Protein AF-A0A0F9AQP2-F1 (afdb_monomer)

Structure (mmCIF, N/CA/C/O backbone):
data_AF-A0A0F9AQP2-F1
#
_entry.id   AF-A0A0F9AQP2-F1
#
loop_
_atom_site.group_PDB
_atom_site.id
_atom_site.type_symbol
_atom_site.label_atom_id
_atom_site.label_alt_id
_atom_site.label_comp_id
_atom_site.label_asym_id
_atom_site.label_entity_id
_atom_site.label_seq_id
_atom_site.pdbx_PDB_ins_code
_atom_site.Cartn_x
_atom_site.Cartn_y
_atom_site.Cartn_z
_atom_site.occupancy
_atom_site.B_iso_or_equiv
_atom_site.auth_seq_id
_atom_site.auth_comp_id
_atom_site.auth_asym_id
_atom_site.auth_atom_id
_atom_site.pdbx_PDB_model_num
ATOM 1 N N . MET A 1 1 ? -13.292 32.314 33.017 1.00 61.50 1 MET A N 1
ATOM 2 C CA . MET A 1 1 ? -12.834 31.163 32.204 1.00 61.50 1 MET A CA 1
ATOM 3 C C . MET A 1 1 ? -14.031 30.277 31.906 1.00 61.50 1 MET A C 1
ATOM 5 O O . MET A 1 1 ? -14.702 29.873 32.849 1.00 61.50 1 MET A O 1
ATOM 9 N N . ALA A 1 2 ? -14.341 30.016 30.634 1.00 61.34 2 ALA A N 1
ATOM 10 C CA . ALA A 1 2 ? -15.382 29.053 30.280 1.00 61.34 2 ALA A CA 1
ATOM 11 C C . ALA A 1 2 ? -14.930 27.645 30.703 1.00 61.34 2 ALA A C 1
ATOM 13 O O . ALA A 1 2 ? -13.832 27.218 30.349 1.00 61.34 2 ALA A O 1
ATOM 14 N N . ARG A 1 3 ? -15.746 26.936 31.491 1.00 76.19 3 ARG A N 1
ATOM 15 C CA . ARG A 1 3 ? -15.511 25.522 31.804 1.00 76.19 3 ARG A CA 1
ATOM 16 C C . ARG A 1 3 ? -16.033 24.694 30.638 1.00 76.19 3 ARG A C 1
ATOM 18 O O . ARG A 1 3 ? -17.241 24.607 30.445 1.00 76.19 3 ARG A O 1
ATOM 25 N N . VAL A 1 4 ? -15.124 24.115 29.864 1.00 86.19 4 VAL A N 1
ATOM 26 C CA . VAL A 1 4 ? -15.467 23.188 28.782 1.00 86.19 4 VAL A CA 1
ATOM 27 C C . VAL A 1 4 ? -15.458 21.771 29.343 1.00 86.19 4 VAL A C 1
ATOM 29 O O . VAL A 1 4 ? -14.554 21.399 30.091 1.00 86.19 4 VAL A O 1
ATOM 32 N N . GLN A 1 5 ? -16.470 20.981 28.997 1.00 84.38 5 GLN A N 1
ATOM 33 C CA . GLN A 1 5 ? -16.474 19.561 29.319 1.00 84.38 5 GLN A CA 1
ATOM 34 C C . GLN A 1 5 ? -15.485 18.837 28.398 1.00 84.38 5 GLN A C 1
ATOM 36 O O . GLN A 1 5 ? -15.659 18.831 27.182 1.00 84.38 5 GLN A O 1
ATOM 41 N N . VAL A 1 6 ? -14.464 18.214 28.984 1.00 89.56 6 VAL A N 1
ATOM 42 C CA . VAL A 1 6 ? -13.534 17.332 28.271 1.00 89.56 6 VAL A CA 1
ATOM 43 C C . VAL A 1 6 ? -14.042 15.900 28.396 1.00 89.56 6 VAL A C 1
ATOM 45 O O . VAL A 1 6 ? -14.419 15.476 29.488 1.00 89.56 6 VAL A O 1
ATOM 48 N N . ILE A 1 7 ? -14.073 15.172 27.280 1.00 91.12 7 ILE A N 1
ATOM 49 C CA . ILE A 1 7 ? -14.405 13.746 27.243 1.00 91.12 7 ILE A CA 1
ATOM 50 C C . ILE A 1 7 ? -13.251 13.018 26.561 1.00 91.12 7 ILE A C 1
ATOM 52 O O . ILE A 1 7 ? -12.854 13.373 25.451 1.00 91.12 7 ILE A O 1
ATOM 56 N N . THR A 1 8 ? -12.713 12.013 27.236 1.00 94.56 8 THR A N 1
ATOM 57 C CA . THR A 1 8 ? -11.545 11.242 26.802 1.00 94.56 8 THR A CA 1
ATOM 58 C C . THR A 1 8 ? -11.954 9.898 26.207 1.00 94.56 8 THR A C 1
ATOM 60 O O . THR A 1 8 ? -12.966 9.305 26.586 1.00 94.56 8 THR A O 1
ATOM 63 N N . TYR A 1 9 ? -11.168 9.402 25.257 1.00 95.31 9 TYR A N 1
ATOM 64 C CA . TYR A 1 9 ? -11.417 8.129 24.592 1.00 95.31 9 TYR A CA 1
ATOM 65 C C . TYR A 1 9 ? -10.100 7.424 24.266 1.00 95.31 9 TYR A C 1
ATOM 67 O O . TYR A 1 9 ? -9.093 8.078 24.000 1.00 95.31 9 TYR A O 1
ATOM 75 N N . GLY A 1 10 ? -10.106 6.092 24.294 1.00 94.69 10 GLY A N 1
ATOM 76 C CA . GLY A 1 10 ? -8.916 5.291 24.022 1.00 94.69 10 GLY A CA 1
ATOM 77 C C . GLY A 1 10 ? -9.217 3.847 23.632 1.00 94.69 10 GLY A C 1
ATOM 78 O O . GLY A 1 10 ? -10.245 3.287 24.014 1.00 94.69 10 GLY A O 1
ATOM 79 N N . ILE A 1 11 ? -8.294 3.227 22.899 1.00 93.00 11 ILE A N 1
ATOM 80 C CA . ILE A 1 11 ? -8.253 1.772 22.713 1.00 93.00 11 ILE A CA 1
ATOM 81 C C . ILE A 1 11 ? -7.462 1.182 23.878 1.00 93.00 11 ILE A C 1
ATOM 83 O O . ILE A 1 11 ? -6.358 1.642 24.154 1.00 93.00 11 ILE A O 1
ATOM 87 N N . GLU A 1 12 ? -8.051 0.227 24.602 1.00 82.44 12 GLU A N 1
ATOM 88 C CA . GLU A 1 12 ? -7.445 -0.474 25.754 1.00 82.44 12 GLU A CA 1
ATOM 89 C C . GLU A 1 12 ? -6.932 0.410 26.916 1.00 82.44 12 GLU A C 1
ATOM 91 O O . GLU A 1 12 ? -6.509 -0.094 27.959 1.00 82.44 12 GLU A O 1
ATOM 96 N N . ASN A 1 13 ? -7.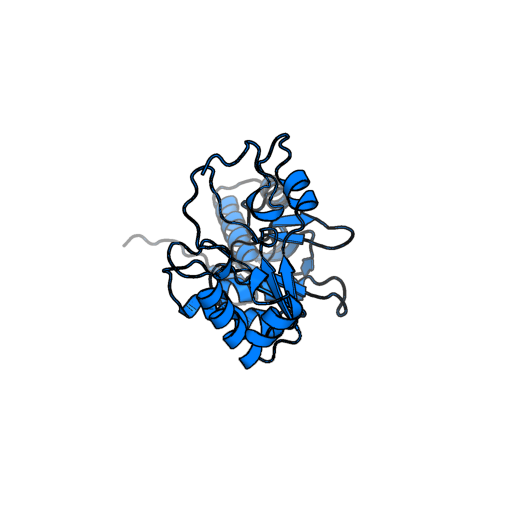062 1.734 26.814 1.00 85.69 13 ASN A N 1
ATOM 97 C CA . ASN A 1 13 ? -6.721 2.674 27.867 1.00 85.69 13 ASN A CA 1
ATOM 98 C C . ASN A 1 13 ? -7.837 2.741 28.919 1.00 85.69 13 ASN A C 1
ATOM 100 O O . ASN A 1 13 ? -8.828 3.461 28.775 1.00 85.69 13 ASN A O 1
ATOM 104 N N . LYS A 1 14 ? -7.638 2.022 30.026 1.00 82.69 14 LYS A N 1
ATOM 105 C CA . LYS A 1 14 ? -8.616 1.883 31.117 1.00 82.69 14 LYS A CA 1
ATOM 106 C C . LYS A 1 14 ? -8.965 3.193 31.841 1.00 82.69 14 LYS A C 1
ATOM 108 O O . LYS A 1 14 ? -9.928 3.203 32.609 1.00 82.69 14 LYS A O 1
ATOM 113 N N . THR A 1 15 ? -8.217 4.280 31.635 1.00 90.56 15 THR A N 1
ATOM 114 C CA . THR A 1 15 ? -8.479 5.569 32.298 1.00 90.56 15 THR A CA 1
ATOM 115 C C . THR A 1 15 ? -9.363 6.509 31.477 1.00 90.56 15 THR A C 1
ATOM 117 O O . THR A 1 15 ? -9.918 7.444 32.051 1.00 90.56 15 THR A O 1
ATOM 120 N N . SER A 1 16 ? -9.564 6.243 30.181 1.00 93.94 16 SER A N 1
ATOM 121 C CA . SER A 1 16 ? -10.392 7.077 29.293 1.00 93.94 16 SER A CA 1
ATOM 122 C C . SER A 1 16 ? -11.887 6.926 29.581 1.00 93.94 16 SER A C 1
ATOM 124 O O . SER A 1 16 ? -12.324 5.833 29.922 1.00 93.94 16 SER A O 1
ATOM 126 N N . ASP A 1 17 ? -12.692 7.982 29.423 1.00 94.44 17 ASP A N 1
ATOM 127 C CA . ASP A 1 17 ? -14.149 7.950 29.667 1.00 94.44 17 ASP A CA 1
ATOM 128 C C . ASP A 1 17 ? -14.864 6.926 28.777 1.00 94.44 17 ASP A C 1
ATOM 130 O O . ASP A 1 17 ? -15.775 6.223 29.230 1.00 94.44 17 ASP A O 1
ATOM 134 N N . PHE A 1 18 ? -14.413 6.822 27.525 1.00 96.00 18 PHE A N 1
ATOM 135 C CA . PHE A 1 18 ? -14.836 5.812 26.567 1.00 96.00 18 PHE A CA 1
ATOM 136 C C . PHE A 1 18 ? -13.677 4.887 26.195 1.00 96.00 18 PHE A C 1
ATOM 138 O O . PHE A 1 18 ? -12.609 5.354 25.801 1.00 96.00 18 PHE A O 1
ATOM 145 N N . VAL A 1 19 ? -13.887 3.571 26.276 1.00 96.31 19 VAL A N 1
ATOM 146 C CA . VAL A 1 19 ? -12.827 2.584 26.008 1.00 96.31 19 VAL A CA 1
ATOM 147 C C . VAL A 1 19 ? -13.277 1.584 24.952 1.00 96.31 19 VAL A C 1
ATOM 149 O O . VAL A 1 19 ? -14.265 0.877 25.154 1.00 96.31 19 VAL A O 1
ATOM 152 N N . ALA A 1 20 ? -12.555 1.499 23.836 1.00 96.44 20 ALA A N 1
ATOM 153 C CA . ALA A 1 20 ? -12.740 0.425 22.866 1.00 96.44 20 ALA A CA 1
ATOM 154 C C . ALA A 1 20 ? -12.010 -0.840 23.342 1.00 96.44 20 ALA A C 1
ATOM 156 O O . ALA A 1 20 ? -10.851 -0.799 23.754 1.00 96.44 20 ALA A O 1
ATOM 157 N N . THR A 1 21 ? -12.722 -1.964 23.314 1.00 94.31 21 THR A N 1
ATOM 158 C CA . THR A 1 21 ? -12.281 -3.282 23.791 1.00 94.31 21 THR A CA 1
ATOM 159 C C . THR A 1 21 ? -12.828 -4.379 22.881 1.00 94.31 21 THR A C 1
ATOM 161 O O . THR A 1 21 ? -13.724 -4.121 22.073 1.00 94.31 21 THR A O 1
ATOM 164 N N . LYS A 1 22 ? -12.342 -5.620 23.036 1.00 93.25 22 LYS A N 1
ATOM 165 C CA . LYS A 1 22 ? -12.800 -6.789 22.254 1.00 93.25 22 LYS A CA 1
ATOM 166 C C . LYS A 1 22 ? -12.774 -6.503 20.748 1.00 93.25 22 LYS A C 1
ATOM 168 O O . LYS A 1 22 ? -13.768 -6.717 20.054 1.00 93.25 22 LYS A O 1
ATOM 173 N N . ILE A 1 23 ? -11.661 -5.931 20.295 1.00 93.31 23 ILE A N 1
ATOM 174 C CA . ILE A 1 23 ? -11.457 -5.562 18.901 1.00 93.31 23 ILE A CA 1
ATOM 175 C C . ILE A 1 23 ? -11.198 -6.841 18.110 1.00 93.31 23 ILE A C 1
ATOM 177 O O . ILE A 1 23 ? -10.370 -7.665 18.491 1.00 93.31 23 ILE A O 1
ATOM 181 N N . SER A 1 24 ? -11.932 -7.010 17.019 1.00 91.50 24 SER A N 1
ATOM 182 C CA . SER A 1 24 ? -11.732 -8.074 16.044 1.00 91.50 24 SER A CA 1
ATOM 183 C C . SER A 1 24 ? -11.758 -7.448 14.659 1.00 91.50 24 SER A C 1
ATOM 185 O O . SER A 1 24 ? -12.699 -6.728 14.321 1.00 91.50 24 SER A O 1
ATOM 187 N N . GLN A 1 25 ? -10.705 -7.680 13.879 1.00 90.19 25 GLN A N 1
ATOM 188 C CA . GLN A 1 25 ? -10.537 -7.100 12.551 1.00 90.19 25 GLN A CA 1
ATOM 189 C C . GLN A 1 25 ? -10.566 -8.207 11.497 1.00 90.19 25 GLN A C 1
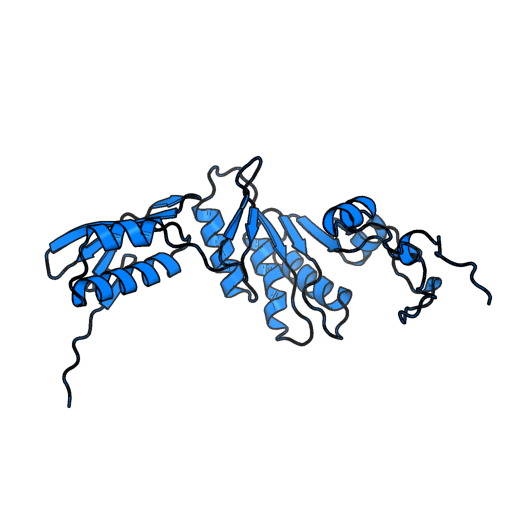ATOM 191 O O . GLN A 1 25 ? -10.062 -9.306 11.712 1.00 90.19 25 GLN A O 1
ATOM 196 N N . SER A 1 26 ? -11.178 -7.910 10.358 1.00 87.94 26 SER A N 1
ATOM 197 C CA . SER A 1 26 ? -11.224 -8.777 9.183 1.00 87.94 26 SER A CA 1
ATOM 198 C C . SER A 1 26 ? -11.283 -7.913 7.928 1.00 87.94 26 SER A C 1
ATOM 200 O O . SER A 1 26 ? -11.516 -6.711 8.017 1.00 87.94 26 SER A O 1
ATOM 202 N N . ILE A 1 27 ? -11.176 -8.522 6.748 1.00 84.06 27 ILE A N 1
ATOM 203 C CA . ILE A 1 27 ? -11.343 -7.812 5.471 1.00 84.06 27 ILE A CA 1
ATOM 204 C C . ILE A 1 27 ? -12.749 -7.206 5.273 1.00 84.06 27 ILE A C 1
ATOM 206 O O . ILE A 1 27 ? -12.958 -6.381 4.386 1.00 84.06 27 ILE A O 1
ATOM 210 N N . ASP A 1 28 ? -13.736 -7.615 6.072 1.00 85.44 28 ASP A N 1
ATOM 211 C CA . ASP A 1 28 ? -15.103 -7.082 6.015 1.00 85.44 28 ASP A CA 1
ATOM 212 C C . ASP A 1 28 ? -15.324 -5.886 6.952 1.00 85.44 28 ASP A C 1
ATOM 214 O O . ASP A 1 28 ? -16.391 -5.261 6.922 1.00 85.44 28 ASP A O 1
ATOM 218 N N . GLY A 1 29 ? -14.318 -5.559 7.765 1.00 88.94 29 GLY A N 1
ATOM 219 C CA . GLY A 1 29 ? -14.339 -4.444 8.693 1.00 88.94 29 GLY A CA 1
ATOM 220 C C . GLY A 1 29 ? -13.862 -4.810 10.094 1.00 88.94 29 GLY A C 1
ATOM 221 O O . GLY A 1 29 ? -13.365 -5.909 10.362 1.00 88.94 29 GLY A O 1
ATOM 222 N N . VAL A 1 30 ? -14.051 -3.857 11.001 1.00 92.31 30 VAL A N 1
ATOM 223 C CA . VAL A 1 30 ? -13.655 -3.934 12.404 1.00 92.31 30 VAL A CA 1
ATOM 224 C C . VAL A 1 30 ? -14.886 -3.990 13.296 1.00 92.31 30 VAL A C 1
ATOM 226 O O . VAL A 1 30 ? -15.780 -3.143 13.213 1.00 92.31 30 VAL A O 1
ATOM 229 N N . PHE A 1 31 ? -14.904 -4.971 14.190 1.00 94.75 31 PHE A N 1
ATOM 230 C CA . PHE A 1 31 ? -15.864 -5.100 15.276 1.00 94.75 31 PHE A CA 1
ATOM 231 C C . PHE A 1 31 ? -15.201 -4.697 16.587 1.00 94.75 31 PHE A C 1
ATOM 233 O O . PHE A 1 31 ? -14.089 -5.129 16.880 1.00 94.75 31 PHE A O 1
ATOM 240 N N . PHE A 1 32 ? -15.885 -3.897 17.401 1.00 95.69 32 PHE A N 1
ATOM 241 C CA . PHE A 1 32 ? -15.383 -3.513 18.720 1.00 95.69 32 PHE A CA 1
ATOM 242 C C . PHE A 1 32 ? -16.520 -3.254 19.709 1.00 95.69 32 PHE A C 1
ATOM 244 O O . PHE A 1 32 ? -17.656 -2.951 19.337 1.00 95.69 32 PHE A O 1
ATOM 251 N N . SER A 1 33 ? -16.213 -3.386 20.997 1.00 95.81 33 SER A N 1
ATOM 252 C CA . SER A 1 33 ? -17.096 -3.012 22.103 1.00 95.81 33 SER A CA 1
ATOM 253 C C . SER A 1 33 ? -16.634 -1.688 22.702 1.00 95.81 33 SER A C 1
ATOM 255 O O . SER A 1 33 ? -15.512 -1.594 23.193 1.00 95.81 33 SER A O 1
ATOM 257 N N . LEU A 1 34 ? -17.501 -0.681 22.690 1.00 96.56 34 LEU A N 1
ATOM 258 C CA . LEU A 1 34 ? -17.260 0.625 23.289 1.00 96.56 34 LEU A CA 1
ATOM 259 C C . LEU A 1 34 ? -17.871 0.672 24.691 1.00 96.56 34 LEU A C 1
ATOM 261 O O . LEU A 1 34 ? -19.094 0.618 24.835 1.00 96.56 34 LEU A O 1
ATOM 265 N N . PHE A 1 35 ? -17.020 0.770 25.706 1.00 95.62 35 PHE A N 1
ATOM 266 C CA . PHE A 1 35 ? -17.412 0.962 27.096 1.00 95.62 35 PHE A CA 1
ATOM 267 C C . PHE A 1 35 ? -17.598 2.441 27.401 1.00 95.62 35 PHE A C 1
ATOM 269 O O . PHE A 1 35 ? -16.688 3.221 27.133 1.00 95.62 35 PHE A O 1
ATOM 276 N N . ASN A 1 36 ? -18.715 2.825 28.010 1.00 94.12 36 ASN A N 1
ATOM 277 C CA . ASN A 1 36 ? -18.887 4.143 28.610 1.00 94.12 36 ASN A CA 1
ATOM 278 C C . ASN A 1 36 ? -18.740 4.014 30.127 1.00 94.12 36 ASN A C 1
ATOM 280 O O . ASN A 1 36 ? -19.644 3.535 30.814 1.00 94.12 36 ASN A O 1
ATOM 284 N N . ARG A 1 37 ? -17.614 4.478 30.672 1.00 92.56 37 ARG A N 1
ATOM 285 C CA . ARG A 1 37 ? -17.312 4.322 32.103 1.00 92.56 37 ARG A CA 1
ATOM 286 C C . ARG A 1 37 ? -18.292 5.056 33.009 1.00 92.56 37 ARG A C 1
ATOM 288 O O . ARG A 1 37 ? -18.578 4.576 34.099 1.00 92.56 37 ARG A O 1
ATOM 295 N N . LYS A 1 38 ? -18.815 6.203 32.569 1.00 89.56 38 LYS A N 1
ATOM 296 C CA . LYS A 1 38 ? -19.743 7.017 33.368 1.00 89.56 38 LYS A CA 1
ATOM 297 C C . LYS A 1 38 ? -21.104 6.339 33.526 1.00 89.56 38 LYS A C 1
ATOM 299 O O . LYS A 1 38 ? -21.732 6.480 34.570 1.00 89.56 38 LYS A O 1
ATOM 304 N N . LYS A 1 39 ? -21.566 5.638 32.487 1.00 90.19 39 LYS A N 1
ATOM 305 C CA . LYS A 1 39 ? -22.837 4.895 32.501 1.00 90.19 39 LYS A CA 1
ATOM 306 C C . LYS A 1 39 ? -22.681 3.437 32.935 1.00 90.19 39 LYS A C 1
ATOM 308 O O . LYS A 1 39 ? -23.663 2.834 33.350 1.00 90.19 39 LYS A O 1
ATOM 313 N N . GLY A 1 40 ? -21.475 2.881 32.842 1.00 92.25 40 GLY A N 1
ATOM 314 C CA . GLY A 1 40 ? -21.215 1.472 33.124 1.00 92.25 40 GLY A CA 1
ATOM 315 C C . GLY A 1 40 ? -21.764 0.519 32.058 1.00 92.25 40 GLY A C 1
ATOM 316 O O . GLY A 1 40 ? -21.903 -0.668 32.338 1.00 92.25 40 GLY A O 1
ATOM 317 N N . ASP A 1 41 ? -22.073 1.003 30.850 1.00 92.44 41 ASP A N 1
ATOM 318 C CA . ASP A 1 41 ? -22.624 0.199 29.758 1.00 92.44 41 ASP A CA 1
ATOM 319 C C . ASP A 1 41 ? -21.629 -0.005 28.607 1.00 92.44 41 ASP A C 1
ATOM 321 O O . ASP A 1 41 ? -20.717 0.790 28.373 1.00 92.44 41 ASP A O 1
ATOM 325 N N . PHE A 1 42 ? -21.813 -1.106 27.876 1.00 93.44 42 PHE A N 1
ATOM 326 C CA . PHE A 1 42 ? -21.058 -1.420 26.667 1.00 93.44 42 PHE A CA 1
ATOM 327 C C . PHE A 1 42 ? -22.000 -1.503 25.474 1.00 93.44 42 PHE A C 1
ATOM 329 O O . PHE A 1 42 ? -23.070 -2.109 25.556 1.00 93.44 42 PHE A O 1
ATOM 336 N N . LYS A 1 43 ? -21.553 -0.980 24.335 1.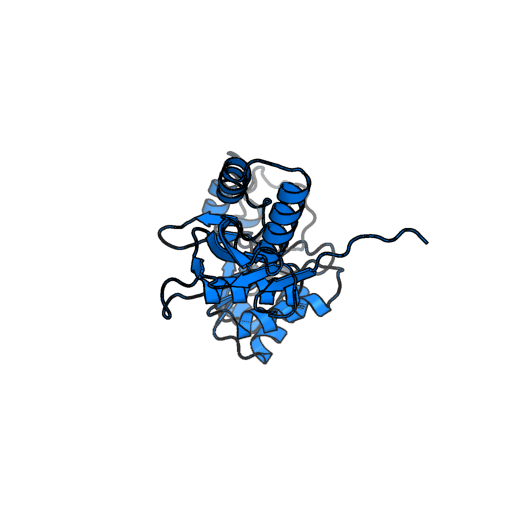00 95.12 43 LYS A N 1
ATOM 337 C CA . LYS A 1 43 ? -22.233 -1.146 23.047 1.00 95.12 43 LYS A CA 1
ATOM 338 C C . LYS A 1 43 ? -21.286 -1.724 22.010 1.00 95.12 43 LYS A C 1
ATOM 340 O O . LYS A 1 43 ? -20.096 -1.425 22.022 1.00 95.12 43 LYS A O 1
ATOM 345 N N . LYS A 1 44 ? -21.812 -2.567 21.125 1.00 96.38 44 LYS A N 1
ATOM 346 C CA . LYS A 1 44 ? -21.038 -3.213 20.061 1.00 96.38 44 LYS A CA 1
ATOM 347 C C . LYS A 1 44 ? -21.216 -2.441 18.766 1.00 96.38 44 LYS A C 1
ATOM 349 O O . LYS A 1 44 ? -22.346 -2.182 18.375 1.00 96.38 44 LYS A O 1
ATOM 354 N N . TYR A 1 45 ? -20.118 -2.151 18.086 1.00 95.44 45 TYR A N 1
ATOM 355 C CA . TYR A 1 45 ? -20.124 -1.462 16.804 1.00 95.44 45 TYR A CA 1
ATOM 356 C C . TYR A 1 45 ? -19.365 -2.271 15.759 1.00 95.44 45 TYR A C 1
ATOM 358 O O . TYR A 1 45 ? -18.451 -3.033 16.077 1.00 95.44 45 TYR A O 1
ATOM 366 N N . MET A 1 46 ? -19.772 -2.084 14.508 1.00 93.81 46 MET A N 1
ATOM 367 C CA . MET A 1 46 ? -19.070 -2.562 13.327 1.00 93.81 46 MET A CA 1
ATOM 368 C C . MET A 1 46 ? -18.818 -1.361 12.422 1.00 93.81 46 MET A C 1
ATOM 370 O O . MET A 1 46 ? -19.755 -0.621 12.113 1.00 93.81 46 MET A O 1
ATOM 374 N N . ILE A 1 47 ? -17.578 -1.205 11.976 1.00 92.44 47 ILE A N 1
ATOM 375 C CA . ILE A 1 47 ? -17.200 -0.270 10.916 1.00 92.44 47 ILE A CA 1
ATOM 376 C C . ILE A 1 47 ? -16.606 -1.050 9.753 1.00 92.44 47 ILE A C 1
ATOM 378 O O . ILE A 1 47 ? -15.897 -2.026 9.966 1.00 92.44 47 ILE A O 1
ATOM 382 N N . ARG A 1 48 ? -16.889 -0.633 8.517 1.00 87.44 48 ARG A N 1
ATOM 383 C CA . ARG A 1 48 ? -16.286 -1.256 7.324 1.00 87.44 48 ARG A CA 1
ATOM 384 C C . ARG A 1 48 ? -14.827 -0.864 7.105 1.00 87.44 48 ARG A C 1
ATOM 386 O O . ARG A 1 48 ? -14.103 -1.578 6.425 1.00 87.44 48 ARG A O 1
ATOM 393 N N . MET A 1 49 ? -14.411 0.268 7.661 1.00 85.50 49 MET A N 1
ATOM 394 C CA . MET A 1 49 ? -13.065 0.799 7.487 1.00 85.50 49 MET A CA 1
ATOM 395 C C . MET A 1 49 ? -12.071 0.070 8.399 1.00 85.50 49 MET A C 1
ATOM 397 O O . MET A 1 49 ? -12.360 -0.155 9.573 1.00 85.50 49 MET A O 1
ATOM 401 N N . LEU A 1 50 ? -10.910 -0.283 7.849 1.00 84.81 50 LEU A N 1
ATOM 402 C CA . LEU A 1 50 ? -9.875 -1.077 8.516 1.00 84.81 50 LEU A CA 1
ATOM 403 C C . LEU A 1 50 ? -8.922 -0.212 9.349 1.00 84.81 50 LEU A C 1
ATOM 405 O O . LEU A 1 50 ? -8.719 0.960 9.035 1.00 84.81 50 LEU A O 1
ATOM 409 N N . GLY A 1 51 ? -8.290 -0.812 10.358 1.00 82.19 51 GLY A N 1
ATOM 410 C CA . GLY A 1 51 ? -7.210 -0.198 11.128 1.00 82.19 51 GLY A CA 1
ATOM 411 C C . GLY A 1 51 ? -7.656 0.618 12.342 1.00 82.19 51 GLY A C 1
ATOM 412 O O . GLY A 1 51 ? -8.752 1.183 12.400 1.00 82.19 51 GLY A O 1
ATOM 413 N N . ASP A 1 52 ? -6.757 0.712 13.318 1.00 85.25 52 ASP A N 1
ATOM 414 C CA . ASP A 1 52 ? -7.046 1.271 14.645 1.00 85.25 52 ASP A CA 1
ATOM 415 C C . ASP A 1 52 ? -7.415 2.758 14.608 1.00 85.25 52 ASP A C 1
ATOM 417 O O . ASP A 1 52 ? -8.284 3.215 15.352 1.00 85.25 52 ASP A O 1
ATOM 421 N N . PHE A 1 53 ? -6.823 3.524 13.690 1.00 84.62 53 PHE A N 1
ATOM 422 C CA . PHE A 1 53 ? -7.165 4.935 13.487 1.00 84.62 53 PHE A CA 1
ATOM 423 C C . PHE A 1 53 ? -8.648 5.124 13.128 1.00 84.62 53 PHE A C 1
ATOM 425 O O . PHE A 1 53 ? -9.268 6.102 13.549 1.00 84.62 53 PHE A O 1
ATOM 432 N N . ASN A 1 54 ? -9.256 4.167 12.420 1.00 87.88 54 ASN A N 1
ATOM 433 C CA . ASN A 1 54 ? -10.681 4.217 12.113 1.00 87.88 54 ASN A CA 1
ATOM 434 C C . ASN A 1 54 ? -11.559 3.845 13.311 1.00 87.88 54 ASN A C 1
ATOM 436 O O . ASN A 1 54 ? -12.677 4.352 13.406 1.00 87.88 54 ASN A O 1
ATOM 440 N N . ILE A 1 55 ? -11.055 3.056 14.264 1.00 92.44 55 ILE A N 1
ATOM 441 C CA . ILE A 1 55 ? -11.730 2.840 15.552 1.00 92.44 55 ILE A CA 1
ATOM 442 C C . ILE A 1 55 ? -11.775 4.160 16.325 1.00 92.44 55 ILE A C 1
ATOM 444 O O . ILE A 1 55 ? -12.852 4.560 16.765 1.00 92.44 55 ILE A O 1
ATOM 448 N N . TYR A 1 56 ? -10.656 4.887 16.418 1.00 93.12 56 TYR A N 1
ATOM 449 C CA . TYR A 1 56 ? -10.625 6.218 17.038 1.00 93.12 56 TYR A CA 1
ATOM 450 C C . TYR A 1 56 ? -11.602 7.191 16.363 1.00 93.12 56 TYR A C 1
ATOM 452 O O . TYR A 1 56 ? -12.427 7.804 17.043 1.00 93.12 56 TYR A O 1
ATOM 460 N N . ASN A 1 57 ? -11.581 7.276 15.029 1.00 92.25 57 ASN A N 1
ATOM 461 C CA . ASN A 1 57 ? -12.510 8.122 14.272 1.00 92.25 57 ASN A CA 1
ATOM 462 C C . ASN A 1 57 ? -13.977 7.745 14.534 1.00 92.25 57 ASN A C 1
ATOM 464 O O . ASN A 1 57 ? -14.825 8.619 14.736 1.00 92.25 57 ASN A O 1
ATOM 468 N N . ALA A 1 58 ? -14.280 6.447 14.585 1.00 94.25 58 ALA A N 1
ATOM 469 C CA . ALA A 1 58 ? -15.616 5.957 14.891 1.00 94.25 58 ALA A CA 1
ATOM 470 C C . ALA A 1 58 ? -16.040 6.301 16.325 1.00 94.25 58 ALA A C 1
ATOM 472 O O . ALA A 1 58 ? -17.172 6.733 16.526 1.00 94.25 58 ALA A O 1
ATOM 473 N N . MET A 1 59 ? -15.149 6.166 17.314 1.00 95.75 59 MET A N 1
ATOM 474 C CA . MET A 1 59 ? -15.426 6.545 18.705 1.00 95.75 59 MET A CA 1
ATOM 475 C C . MET A 1 59 ? -15.803 8.024 18.811 1.00 95.75 59 MET A C 1
ATOM 477 O O . MET A 1 59 ? -16.830 8.341 19.412 1.00 95.75 59 MET A O 1
ATOM 481 N N . ILE A 1 60 ? -15.039 8.913 18.167 1.00 95.12 60 ILE A N 1
ATOM 482 C CA . ILE A 1 60 ? -15.335 10.353 18.123 1.00 95.12 60 ILE A CA 1
ATOM 483 C C . ILE A 1 60 ? -16.718 10.591 17.507 1.00 95.12 60 ILE A C 1
ATOM 485 O O . ILE A 1 60 ? -17.549 11.284 18.097 1.00 95.12 60 ILE A O 1
ATOM 489 N N . ALA A 1 61 ? -16.997 9.980 16.352 1.00 95.06 61 ALA A N 1
ATOM 490 C CA . ALA A 1 61 ? -18.277 10.133 15.664 1.00 95.06 61 ALA A CA 1
ATOM 491 C C . ALA A 1 61 ? -19.460 9.634 16.514 1.00 95.06 61 ALA A C 1
ATOM 493 O O . ALA A 1 61 ? -20.479 10.317 16.613 1.00 95.06 61 ALA A O 1
ATOM 494 N N . ILE A 1 62 ? -19.315 8.482 17.180 1.00 95.56 62 ILE A N 1
ATOM 495 C CA . ILE A 1 62 ? -20.315 7.925 18.105 1.00 95.56 62 ILE A CA 1
ATOM 496 C C . ILE A 1 62 ? -20.552 8.883 19.276 1.00 95.56 62 ILE A C 1
ATOM 498 O O . ILE A 1 62 ? -21.698 9.134 19.651 1.00 95.56 62 ILE A O 1
ATOM 502 N N . MET A 1 63 ? -19.488 9.424 19.871 1.00 93.69 63 MET A N 1
ATOM 503 C CA . MET A 1 63 ? -19.584 10.347 21.004 1.00 93.69 63 MET A CA 1
ATOM 504 C C . MET A 1 63 ? -20.299 11.644 20.613 1.00 93.69 63 MET A C 1
ATOM 506 O O . MET A 1 63 ? -21.227 12.051 21.311 1.00 93.69 63 MET A O 1
ATOM 510 N N . ILE A 1 64 ? -19.936 12.245 19.476 1.00 94.38 64 ILE A N 1
ATOM 511 C CA . ILE A 1 64 ? -20.606 13.440 18.941 1.00 94.38 64 ILE A CA 1
ATOM 512 C C . ILE A 1 64 ? -22.082 13.141 18.652 1.00 94.38 64 ILE A C 1
ATOM 514 O O . ILE A 1 64 ? -22.956 13.889 19.086 1.00 94.38 64 ILE A O 1
ATOM 518 N N . ALA A 1 65 ? -22.382 12.024 17.986 1.00 95.25 65 ALA A N 1
ATOM 519 C CA . ALA A 1 65 ? -23.754 11.628 17.680 1.00 95.25 65 ALA A CA 1
ATOM 520 C C . ALA A 1 65 ? -24.602 11.433 18.950 1.00 95.25 65 ALA A C 1
ATOM 522 O O . ALA A 1 65 ? -25.758 11.852 18.988 1.00 95.25 65 ALA A O 1
ATOM 523 N N . ASN A 1 66 ? -24.022 10.865 20.012 1.00 91.62 66 ASN A N 1
ATOM 524 C CA . ASN A 1 66 ? -24.690 10.731 21.306 1.00 91.62 66 ASN A CA 1
ATOM 525 C C . ASN A 1 66 ? -24.953 12.089 21.977 1.00 91.62 66 ASN A C 1
ATOM 527 O O . ASN A 1 66 ? -26.030 12.277 22.534 1.00 91.62 66 ASN A O 1
ATOM 531 N N . ILE A 1 67 ? -24.009 13.039 21.913 1.00 91.12 67 ILE A N 1
ATOM 532 C CA . ILE A 1 67 ? -24.201 14.410 22.431 1.00 91.12 67 ILE A CA 1
ATOM 533 C C . ILE A 1 67 ? -25.347 15.113 21.690 1.00 91.12 67 ILE A C 1
ATOM 535 O O . ILE A 1 67 ? -26.147 15.816 22.303 1.00 91.12 67 ILE A O 1
ATOM 539 N N . LEU A 1 68 ? -25.458 14.873 20.383 1.00 95.00 68 LEU A N 1
ATOM 540 C CA . LEU A 1 68 ? -26.530 15.392 19.532 1.00 95.00 68 LEU A CA 1
ATOM 541 C C . LEU A 1 68 ? -27.840 14.587 19.632 1.00 95.00 68 LEU A C 1
ATOM 543 O O . LEU A 1 68 ? -28.778 14.861 18.888 1.00 95.00 68 LEU A O 1
ATOM 547 N N . ASN A 1 69 ? -27.925 13.606 20.539 1.00 95.31 69 ASN A N 1
ATOM 548 C CA . ASN A 1 69 ? -29.088 12.734 20.740 1.00 95.31 69 ASN A CA 1
ATOM 549 C C . ASN A 1 69 ? -29.552 11.996 19.467 1.00 95.31 69 ASN A C 1
ATOM 551 O O . ASN A 1 69 ? -30.742 11.729 19.281 1.00 95.31 69 ASN A O 1
ATOM 555 N N . ILE A 1 70 ? -28.616 11.633 18.587 1.00 97.00 70 ILE A N 1
ATOM 556 C CA . ILE A 1 70 ? -28.912 10.814 17.411 1.00 97.00 70 ILE A CA 1
ATOM 557 C C . ILE A 1 70 ? -29.290 9.399 17.854 1.00 97.00 70 ILE A C 1
ATOM 559 O O . ILE A 1 70 ? -28.636 8.790 18.700 1.00 97.00 70 ILE A O 1
ATOM 563 N N . ASN A 1 71 ? -30.348 8.852 17.251 1.00 95.50 71 ASN A N 1
ATOM 564 C CA . ASN A 1 71 ? -30.810 7.502 17.550 1.00 95.50 71 ASN A CA 1
ATOM 565 C C . ASN A 1 71 ? -29.711 6.459 17.276 1.00 95.50 71 ASN A C 1
ATOM 567 O O . ASN A 1 71 ? -29.130 6.415 16.192 1.00 95.50 71 ASN A O 1
ATOM 571 N N . ASP A 1 72 ? -29.498 5.557 18.232 1.00 92.19 72 ASP A N 1
ATOM 572 C CA . ASP A 1 72 ? -28.465 4.519 18.176 1.00 92.19 72 ASP A CA 1
ATOM 573 C C . ASP A 1 72 ? -28.571 3.616 16.934 1.00 92.19 72 ASP A C 1
ATOM 575 O O . ASP A 1 72 ? -27.554 3.223 16.359 1.00 92.19 72 ASP A O 1
ATOM 579 N N . LYS A 1 73 ? -29.797 3.348 16.454 1.00 95.06 73 LYS A N 1
ATOM 580 C CA . LYS A 1 73 ? -30.036 2.590 15.214 1.00 95.06 73 LYS A CA 1
ATOM 581 C C . LYS A 1 73 ? -29.458 3.307 13.995 1.00 95.06 73 LYS A C 1
ATOM 583 O O . LYS A 1 73 ? -28.928 2.648 13.102 1.00 95.06 73 LYS A O 1
ATOM 588 N N . HIS A 1 74 ? -29.539 4.639 13.952 1.00 95.94 74 HIS A N 1
ATOM 589 C CA . HIS A 1 74 ? -28.937 5.431 12.878 1.00 95.94 74 HIS A CA 1
ATOM 590 C C . HIS A 1 74 ? -27.414 5.405 12.968 1.00 95.94 74 HIS A C 1
ATOM 592 O O . HIS A 1 74 ? -26.770 5.196 11.947 1.00 95.94 74 HIS A O 1
ATOM 598 N N . ILE A 1 75 ? -26.844 5.511 14.173 1.00 95.62 75 ILE A N 1
ATOM 599 C CA . ILE A 1 75 ? -25.390 5.406 14.380 1.00 95.62 75 ILE A CA 1
ATOM 600 C C . ILE A 1 75 ? -24.873 4.064 13.838 1.00 95.62 75 ILE A C 1
ATOM 602 O O . ILE A 1 75 ? -23.968 4.040 13.005 1.00 95.62 75 ILE A O 1
ATOM 606 N N . HIS A 1 76 ? -25.500 2.951 14.232 1.00 94.94 76 HIS A N 1
ATOM 607 C CA . HIS A 1 76 ? -25.107 1.611 13.781 1.00 94.94 76 HIS A CA 1
ATOM 608 C C . HIS A 1 76 ? -25.255 1.443 12.265 1.00 94.94 76 HIS A C 1
ATOM 610 O O . HIS A 1 76 ? -24.352 0.924 11.605 1.00 94.94 76 HIS A O 1
ATOM 616 N N . LYS A 1 77 ? -26.385 1.890 11.698 1.00 93.69 77 LYS A N 1
ATOM 617 C CA . LYS A 1 77 ? -26.629 1.808 10.253 1.00 93.69 77 LYS A CA 1
ATOM 618 C C . LYS A 1 77 ? -25.594 2.615 9.473 1.00 93.69 77 LYS A C 1
ATOM 620 O O . LYS A 1 77 ? -25.102 2.121 8.462 1.00 93.69 77 LYS A O 1
ATOM 625 N N . THR A 1 78 ? -25.265 3.823 9.919 1.00 92.69 78 THR A N 1
ATOM 626 C CA . THR A 1 78 ? -24.299 4.683 9.231 1.00 92.69 78 THR A CA 1
ATOM 627 C C . THR A 1 78 ? -22.909 4.071 9.280 1.00 92.69 78 THR A C 1
ATOM 629 O O . THR A 1 78 ? -22.338 3.841 8.223 1.00 92.69 78 THR A O 1
ATOM 632 N N . LEU A 1 79 ? -22.404 3.703 10.461 1.00 92.69 79 LEU A N 1
ATOM 633 C CA . LEU A 1 79 ? -21.064 3.119 10.623 1.00 92.69 79 LEU A CA 1
ATOM 634 C C . LEU A 1 79 ? -20.844 1.857 9.775 1.00 92.69 79 LEU A C 1
ATOM 636 O O . LEU A 1 79 ? -19.768 1.672 9.206 1.00 92.69 79 LEU A O 1
ATOM 640 N N . LYS A 1 80 ? -21.884 1.028 9.617 1.00 89.00 80 LYS A N 1
ATOM 641 C CA . LYS A 1 80 ? -21.840 -0.164 8.760 1.00 89.00 80 LYS A CA 1
ATOM 642 C C . LYS A 1 80 ? -21.772 0.160 7.261 1.00 89.00 80 LYS A C 1
ATOM 644 O O . LYS A 1 80 ? -21.304 -0.671 6.491 1.00 89.00 80 LYS A O 1
ATOM 649 N N . ASN A 1 81 ? -22.254 1.329 6.844 1.00 88.00 81 ASN A N 1
ATOM 650 C CA . ASN A 1 81 ? -22.374 1.723 5.437 1.00 88.00 81 ASN A CA 1
ATOM 651 C C . ASN A 1 81 ? -21.419 2.855 5.031 1.00 88.00 81 ASN A C 1
ATOM 653 O O . ASN A 1 81 ? -21.475 3.290 3.883 1.00 88.00 81 ASN A O 1
ATOM 657 N N . VAL A 1 82 ? -20.556 3.334 5.935 1.00 84.38 82 VAL A N 1
ATOM 658 C CA . VAL A 1 82 ? -19.512 4.302 5.579 1.00 84.38 82 VAL A CA 1
ATOM 659 C C . VAL A 1 82 ? -18.622 3.689 4.500 1.00 84.38 82 VAL A C 1
ATOM 661 O O . VAL A 1 82 ? -18.115 2.576 4.648 1.00 84.38 82 VAL A O 1
ATOM 664 N N . ILE A 1 83 ? -18.465 4.433 3.410 1.00 75.44 83 ILE A N 1
ATOM 665 C CA . ILE A 1 83 ? -17.566 4.105 2.309 1.00 75.44 83 ILE A CA 1
ATOM 666 C C . ILE A 1 83 ? -16.194 4.681 2.662 1.00 75.44 83 ILE A C 1
ATOM 668 O O . ILE A 1 83 ? -16.096 5.818 3.130 1.00 75.44 83 ILE A O 1
ATOM 672 N N . THR A 1 84 ? -15.139 3.892 2.474 1.00 73.12 84 THR A N 1
ATOM 673 C CA . THR A 1 84 ? -13.759 4.367 2.611 1.00 73.12 84 THR A CA 1
ATOM 674 C C . THR A 1 84 ? -13.500 5.501 1.617 1.00 73.12 84 THR A C 1
ATOM 676 O O . THR A 1 84 ? -13.957 5.411 0.477 1.00 73.12 84 THR A O 1
ATOM 679 N N . PRO A 1 85 ? -12.765 6.561 1.994 1.00 79.12 85 PRO A N 1
ATOM 680 C CA . PRO A 1 85 ? -12.266 7.508 1.006 1.00 79.12 85 PRO A CA 1
ATOM 681 C C . PRO A 1 85 ? -11.481 6.770 -0.086 1.00 79.12 85 PRO A C 1
ATOM 683 O O . PRO A 1 85 ? -10.779 5.803 0.215 1.00 79.12 85 PRO A O 1
ATOM 686 N N . ILE A 1 86 ? -11.595 7.240 -1.330 1.00 81.06 86 ILE A N 1
ATOM 687 C CA . ILE A 1 86 ? -10.871 6.669 -2.474 1.00 81.06 86 ILE A CA 1
ATOM 688 C C . ILE A 1 86 ? -9.372 6.630 -2.145 1.00 81.06 86 ILE A C 1
ATOM 690 O O . ILE A 1 86 ? -8.806 7.625 -1.675 1.00 81.06 86 ILE A O 1
ATOM 694 N N . GLY A 1 87 ? -8.753 5.467 -2.342 1.00 80.25 87 GLY A N 1
ATOM 695 C CA . GLY A 1 87 ? -7.342 5.221 -2.051 1.00 80.25 87 GLY A CA 1
ATOM 696 C C . GLY A 1 87 ? -6.972 5.189 -0.563 1.00 80.25 87 GLY A C 1
ATOM 697 O O . GLY A 1 87 ? -5.827 5.479 -0.222 1.00 80.25 87 GLY A O 1
ATOM 698 N N . ARG A 1 88 ? -7.906 4.894 0.352 1.00 83.44 88 ARG A N 1
ATOM 699 C CA . ARG A 1 88 ? -7.619 4.691 1.790 1.00 83.44 88 ARG A CA 1
ATOM 700 C C . ARG A 1 88 ? -8.047 3.305 2.242 1.00 83.44 88 ARG A C 1
ATOM 702 O O . ARG A 1 88 ? -9.215 3.111 2.586 1.00 83.44 88 ARG A O 1
ATOM 709 N N . MET A 1 89 ? -7.101 2.367 2.275 1.00 85.44 89 MET A N 1
ATOM 710 C CA . MET A 1 89 ? -7.360 0.939 2.514 1.00 85.44 89 MET A CA 1
ATOM 711 C C . MET A 1 89 ? -8.557 0.429 1.687 1.00 85.44 89 MET A C 1
ATOM 713 O O . MET A 1 89 ? -9.405 -0.320 2.177 1.00 85.44 89 MET A O 1
ATOM 717 N N . GLU A 1 90 ? -8.652 0.894 0.440 1.00 85.56 90 GLU A N 1
ATOM 718 C CA . GLU A 1 90 ? -9.764 0.618 -0.461 1.00 85.56 90 GLU A CA 1
ATOM 719 C C . GLU A 1 90 ? -9.608 -0.779 -1.056 1.00 85.56 90 GLU A C 1
ATOM 721 O O . GLU A 1 90 ? -8.606 -1.082 -1.698 1.00 85.56 90 GLU A O 1
ATOM 726 N N . ILE A 1 91 ? -10.600 -1.640 -0.845 1.00 86.25 91 ILE A N 1
ATOM 727 C CA . ILE A 1 91 ? -10.572 -3.014 -1.347 1.00 86.25 91 ILE A CA 1
ATOM 728 C C . ILE A 1 91 ? -11.077 -3.019 -2.791 1.00 86.25 91 ILE A C 1
ATOM 730 O O . ILE A 1 91 ? -12.279 -2.905 -3.029 1.00 86.25 91 ILE A O 1
ATOM 734 N N . MET A 1 92 ? -10.163 -3.210 -3.738 1.00 86.50 92 MET A N 1
ATOM 735 C CA . MET A 1 92 ? -10.466 -3.288 -5.172 1.00 86.50 92 MET A CA 1
ATOM 736 C C . MET A 1 92 ? -10.964 -4.676 -5.577 1.00 86.50 92 MET A C 1
ATOM 738 O O . MET A 1 92 ? -11.778 -4.820 -6.486 1.00 86.50 92 MET A O 1
ATOM 742 N N . GLN A 1 93 ? -10.472 -5.712 -4.895 1.00 87.56 93 GLN A N 1
ATOM 743 C CA . GLN A 1 93 ? -10.771 -7.109 -5.197 1.00 87.56 93 GLN A CA 1
ATOM 744 C C . GLN A 1 93 ? -10.661 -7.965 -3.933 1.00 87.56 93 GLN A C 1
ATOM 746 O O . GLN A 1 93 ? -9.876 -7.657 -3.037 1.00 87.56 93 GLN A O 1
ATOM 751 N N . LYS A 1 94 ? -11.422 -9.067 -3.877 1.00 87.00 94 LYS A N 1
ATOM 752 C CA . LYS A 1 94 ? -11.293 -10.109 -2.840 1.00 87.00 94 LYS A CA 1
ATOM 753 C C . LYS A 1 94 ? -10.956 -11.507 -3.375 1.00 87.00 94 LYS A C 1
ATOM 755 O O . LYS A 1 94 ? -10.407 -12.301 -2.626 1.00 87.00 94 LYS A O 1
ATOM 760 N N . ASN A 1 95 ? -11.276 -11.806 -4.637 1.00 85.38 95 ASN A N 1
ATOM 761 C CA . ASN A 1 95 ? -11.060 -13.115 -5.261 1.00 85.38 95 ASN A CA 1
ATOM 762 C C . ASN A 1 95 ? -10.359 -12.949 -6.619 1.00 85.38 95 ASN A C 1
ATOM 764 O O . ASN A 1 95 ? -10.734 -12.031 -7.346 1.00 85.38 95 ASN A O 1
ATOM 768 N N . PRO A 1 96 ? -9.409 -13.829 -6.993 1.00 90.12 96 PRO A N 1
ATOM 769 C CA . PRO A 1 96 ? -8.915 -14.979 -6.221 1.00 90.12 96 PRO A CA 1
ATOM 770 C C . PRO A 1 96 ? -7.970 -14.595 -5.067 1.00 90.12 96 PRO A C 1
ATOM 772 O O . PRO A 1 96 ? -7.637 -15.432 -4.237 1.00 90.12 96 PRO A O 1
ATOM 775 N N . PHE A 1 97 ? -7.571 -13.326 -4.991 1.00 90.25 97 PHE A N 1
ATOM 776 C CA . PHE A 1 97 ? -6.803 -12.737 -3.896 1.00 90.25 97 PHE A CA 1
ATOM 777 C C . PHE A 1 97 ? -7.292 -11.313 -3.612 1.00 90.25 97 PHE A C 1
ATOM 779 O O . PHE A 1 97 ? -8.010 -10.707 -4.418 1.00 90.25 97 PHE A O 1
ATOM 786 N N . VAL A 1 98 ? -6.895 -10.783 -2.456 1.00 90.31 98 VAL A N 1
ATOM 787 C CA . VAL A 1 98 ? -7.259 -9.438 -2.009 1.00 90.31 98 VAL A CA 1
ATOM 788 C C . VAL A 1 98 ? -6.331 -8.402 -2.641 1.00 90.31 98 VAL A C 1
ATOM 790 O O . VAL A 1 98 ? -5.114 -8.528 -2.542 1.00 90.31 98 VAL A O 1
ATOM 793 N N . VAL A 1 99 ? -6.909 -7.363 -3.246 1.00 92.50 99 VAL A N 1
ATOM 794 C CA . VAL A 1 99 ? -6.179 -6.183 -3.739 1.00 92.50 99 VAL A CA 1
ATOM 795 C C . VAL A 1 99 ? -6.672 -4.966 -2.978 1.00 92.50 99 VAL A C 1
ATOM 797 O O . VAL A 1 99 ? -7.878 -4.710 -2.941 1.00 92.50 99 VAL A O 1
ATOM 800 N N . ILE A 1 100 ? -5.742 -4.233 -2.370 1.00 90.25 100 ILE A N 1
ATOM 801 C CA . ILE A 1 100 ? -6.022 -3.034 -1.582 1.00 90.25 100 ILE A CA 1
ATOM 802 C C . ILE A 1 100 ? -5.199 -1.875 -2.133 1.00 90.25 100 ILE A C 1
ATOM 804 O O . ILE A 1 100 ? -4.003 -2.028 -2.369 1.00 90.25 100 ILE A O 1
ATOM 808 N N . VAL A 1 101 ? -5.839 -0.720 -2.305 1.00 90.62 101 VAL A N 1
ATOM 809 C CA . VAL A 1 101 ? -5.187 0.538 -2.680 1.00 90.62 101 VAL A CA 1
ATOM 810 C C . VAL A 1 101 ? -5.155 1.457 -1.465 1.00 90.62 101 VAL A C 1
ATOM 812 O O . VAL A 1 101 ? -6.183 1.720 -0.835 1.00 90.62 101 VAL A O 1
ATOM 815 N N . ASP A 1 102 ? -3.966 1.961 -1.139 1.00 91.06 102 ASP A N 1
ATOM 816 C CA . ASP A 1 102 ? -3.7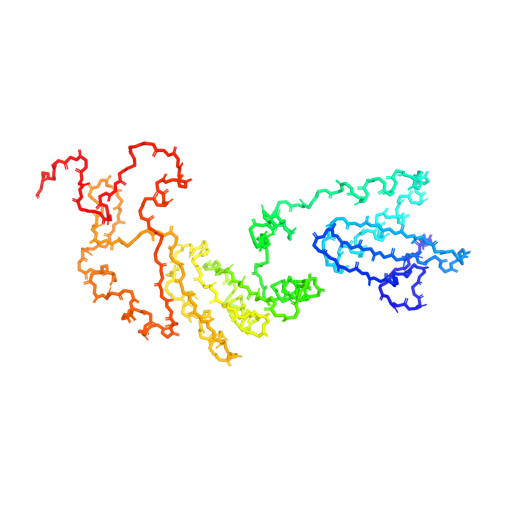64 2.906 -0.047 1.00 91.06 102 ASP A CA 1
ATOM 817 C C . ASP A 1 102 ? -2.786 4.020 -0.440 1.00 91.06 102 ASP A C 1
ATOM 819 O O . ASP A 1 102 ? -1.784 3.788 -1.107 1.00 91.06 102 ASP A O 1
ATOM 823 N N . PHE A 1 103 ? -3.066 5.243 0.001 1.00 89.69 103 PHE A N 1
ATOM 824 C CA . PHE A 1 103 ? -2.273 6.440 -0.291 1.00 89.69 103 PHE A CA 1
ATOM 825 C C . PHE A 1 103 ? -1.204 6.688 0.795 1.00 89.69 103 PHE A C 1
ATOM 827 O O . PHE A 1 103 ? -0.954 7.824 1.231 1.00 89.69 103 PHE A O 1
ATOM 834 N N . ALA A 1 104 ? -0.606 5.613 1.308 1.00 89.50 104 ALA A N 1
ATOM 835 C CA . ALA A 1 104 ? 0.586 5.686 2.138 1.00 89.50 104 ALA A CA 1
ATOM 836 C C . ALA A 1 104 ? 1.748 6.242 1.303 1.00 89.50 104 ALA A C 1
ATOM 838 O O . ALA A 1 104 ? 2.117 5.681 0.283 1.00 89.50 104 ALA A O 1
ATOM 839 N N . HIS A 1 105 ? 2.320 7.367 1.734 1.00 90.25 105 HIS A N 1
ATOM 840 C CA . HIS A 1 105 ? 3.345 8.102 0.973 1.00 90.25 105 HIS A CA 1
ATOM 841 C C . HIS A 1 105 ? 4.601 8.416 1.801 1.00 90.25 105 HIS A C 1
ATOM 843 O O . HIS A 1 105 ? 5.422 9.258 1.421 1.00 90.25 105 HIS A O 1
ATOM 849 N N . ASN A 1 106 ? 4.686 7.836 2.997 1.00 94.06 106 ASN A N 1
ATOM 850 C CA . ASN A 1 106 ? 5.802 7.970 3.921 1.00 94.06 106 ASN A CA 1
ATOM 851 C C . ASN A 1 106 ? 5.959 6.665 4.736 1.00 94.06 106 ASN A C 1
ATOM 853 O O . ASN A 1 106 ? 5.002 5.885 4.817 1.00 94.06 106 ASN A O 1
ATOM 857 N N . PRO A 1 107 ? 7.123 6.442 5.376 1.00 96.31 107 PRO A N 1
ATOM 858 C CA . PRO A 1 107 ? 7.442 5.187 6.065 1.00 96.31 107 PRO A CA 1
ATOM 859 C C . PRO A 1 107 ? 6.448 4.812 7.164 1.00 96.31 107 PRO A C 1
ATOM 861 O O . PRO A 1 107 ? 6.029 3.663 7.255 1.00 96.31 107 PRO A O 1
ATOM 864 N N . PHE A 1 108 ? 6.017 5.783 7.971 1.00 94.69 108 PHE A N 1
ATOM 865 C CA . PHE A 1 108 ? 5.085 5.540 9.071 1.00 94.69 108 PHE A CA 1
ATOM 866 C C . PHE A 1 108 ? 3.695 5.125 8.570 1.00 94.69 108 PHE A C 1
ATOM 868 O O . PHE A 1 108 ? 3.091 4.189 9.098 1.00 94.69 108 PHE A O 1
ATOM 875 N N . SER A 1 109 ? 3.188 5.799 7.533 1.00 92.19 109 SER A N 1
ATOM 876 C CA . SER A 1 109 ? 1.909 5.444 6.917 1.00 92.19 109 SER A CA 1
ATOM 877 C C . SER A 1 109 ? 1.965 4.059 6.273 1.00 92.19 109 SER A C 1
ATOM 879 O O . SER A 1 109 ? 1.056 3.270 6.507 1.00 92.19 109 SER A O 1
ATOM 881 N N . LEU A 1 110 ? 3.046 3.729 5.553 1.00 95.75 110 LEU A N 1
ATOM 882 C CA . LEU A 1 110 ? 3.216 2.400 4.956 1.00 95.75 110 LEU A CA 1
ATOM 883 C C . LEU A 1 110 ? 3.264 1.312 6.036 1.00 95.75 110 LEU A C 1
ATOM 885 O O . LEU A 1 110 ? 2.535 0.328 5.953 1.00 95.75 110 LEU A O 1
ATOM 889 N N . MET A 1 111 ? 4.045 1.534 7.096 1.00 96.06 111 MET A N 1
ATOM 890 C CA . MET A 1 111 ? 4.137 0.633 8.247 1.00 96.06 111 MET A CA 1
ATOM 891 C C . MET A 1 111 ? 2.765 0.399 8.886 1.00 96.06 111 MET A C 1
ATOM 893 O O . MET A 1 111 ? 2.415 -0.731 9.220 1.00 96.06 111 MET A O 1
ATOM 897 N N . THR A 1 112 ? 1.972 1.459 9.049 1.00 91.94 112 THR A N 1
ATOM 898 C CA . THR A 1 112 ? 0.619 1.366 9.613 1.00 91.94 112 THR A CA 1
ATOM 899 C C . THR A 1 112 ? -0.288 0.520 8.720 1.00 91.94 112 THR A C 1
ATOM 901 O O . THR A 1 112 ? -0.960 -0.387 9.213 1.00 91.94 112 THR A O 1
ATOM 904 N N . SER A 1 113 ? -0.282 0.771 7.409 1.00 92.12 113 SER A N 1
ATOM 905 C CA . SER A 1 113 ? -1.085 0.015 6.444 1.00 92.12 113 SER A CA 1
ATOM 906 C C . SER A 1 113 ? -0.687 -1.465 6.423 1.00 92.12 113 SER A C 1
ATOM 908 O O . SER A 1 113 ? -1.561 -2.320 6.558 1.00 92.12 113 SER A O 1
ATOM 910 N N . LEU A 1 114 ? 0.609 -1.788 6.379 1.00 94.69 114 LEU A N 1
ATOM 911 C CA . LEU A 1 114 ? 1.092 -3.176 6.383 1.00 94.69 114 LEU A CA 1
ATOM 912 C C . LEU A 1 114 ? 0.777 -3.914 7.691 1.00 94.69 114 LEU A C 1
ATOM 914 O O . LEU A 1 114 ? 0.315 -5.051 7.644 1.00 94.69 114 LEU A O 1
ATOM 918 N N . ASN A 1 115 ? 0.922 -3.274 8.855 1.00 92.69 115 ASN A N 1
ATOM 919 C CA . ASN A 1 115 ? 0.527 -3.888 10.131 1.00 92.69 115 ASN A CA 1
ATOM 920 C C . ASN A 1 115 ? -0.980 -4.179 10.203 1.00 92.69 115 ASN A C 1
ATOM 922 O O . ASN A 1 115 ? -1.388 -5.230 10.711 1.00 92.69 115 ASN A O 1
ATOM 926 N N . ASN A 1 116 ? -1.815 -3.295 9.645 1.00 89.19 116 ASN A N 1
ATOM 927 C CA . ASN A 1 116 ? -3.248 -3.564 9.526 1.00 89.19 116 ASN A CA 1
ATOM 928 C C . ASN A 1 116 ? -3.498 -4.792 8.641 1.00 89.19 116 ASN A C 1
ATOM 930 O O . ASN A 1 116 ? -4.311 -5.639 9.005 1.00 89.19 116 ASN A O 1
ATOM 934 N N . LEU A 1 117 ? -2.779 -4.923 7.518 1.00 90.69 117 LEU A N 1
ATOM 935 C CA . LEU A 1 117 ? -2.875 -6.098 6.647 1.00 90.69 117 LEU A CA 1
ATOM 936 C C . LEU A 1 117 ? -2.455 -7.378 7.368 1.00 90.69 117 LEU A C 1
ATOM 938 O O . LEU A 1 117 ? -3.192 -8.358 7.315 1.00 90.69 117 LEU A O 1
ATOM 942 N N . ILE A 1 118 ? -1.330 -7.359 8.087 1.00 91.31 118 ILE A N 1
ATOM 943 C CA . ILE A 1 118 ? -0.850 -8.490 8.895 1.00 91.31 118 ILE A CA 1
ATOM 944 C C . ILE A 1 118 ? -1.924 -8.935 9.892 1.00 91.31 118 ILE A C 1
ATOM 946 O O . ILE A 1 118 ? -2.200 -10.129 10.003 1.00 91.31 118 ILE A O 1
ATOM 950 N N . THR A 1 119 ? -2.579 -7.979 10.552 1.00 87.75 119 THR A N 1
ATOM 951 C CA . THR A 1 119 ? -3.636 -8.242 11.540 1.00 87.75 119 THR A CA 1
ATOM 952 C C . THR A 1 119 ? -4.875 -8.904 10.925 1.00 87.75 119 THR A C 1
ATOM 954 O O . THR A 1 119 ? -5.537 -9.694 11.595 1.00 87.75 119 THR A O 1
ATOM 957 N N . ILE A 1 120 ? -5.197 -8.615 9.658 1.00 86.69 120 ILE A N 1
ATOM 958 C CA . ILE A 1 120 ? -6.395 -9.147 8.979 1.00 86.69 120 ILE A CA 1
ATOM 959 C C . ILE A 1 120 ? -6.114 -10.319 8.029 1.00 86.69 120 ILE A C 1
ATOM 961 O O . ILE A 1 120 ? -7.042 -10.779 7.354 1.00 86.69 120 ILE A O 1
ATOM 965 N N . LYS A 1 121 ? -4.865 -10.804 7.940 1.00 85.00 121 LYS A N 1
ATOM 966 C CA . LYS A 1 121 ? -4.517 -11.976 7.121 1.00 85.00 121 LYS A CA 1
ATOM 967 C C . LYS A 1 121 ? -5.406 -13.157 7.517 1.00 85.00 121 LYS A C 1
ATOM 969 O O . LYS A 1 121 ? -5.440 -13.569 8.671 1.00 85.00 121 LYS A O 1
ATOM 974 N N . GLN A 1 122 ? -6.100 -13.735 6.537 1.00 79.19 122 GLN A N 1
ATOM 975 C CA . GLN A 1 122 ? -7.010 -14.867 6.765 1.00 79.19 122 GLN A CA 1
ATOM 976 C C . GLN A 1 122 ? -6.273 -16.167 7.113 1.00 79.19 122 GLN A C 1
ATOM 978 O O . GLN A 1 122 ? -6.852 -17.075 7.701 1.00 79.19 122 GLN A O 1
ATOM 983 N N . SER A 1 123 ? -4.999 -16.266 6.733 1.00 86.19 123 SER A N 1
ATOM 984 C CA . SER A 1 123 ? -4.141 -17.419 6.988 1.00 86.19 123 SER A CA 1
ATOM 985 C C . SER A 1 123 ? -2.711 -16.951 7.256 1.00 86.19 123 SER A C 1
ATOM 987 O O . SER A 1 123 ? -2.244 -16.052 6.541 1.00 86.19 123 SER A O 1
ATOM 989 N N . PRO A 1 124 ? -1.986 -17.578 8.204 1.00 84.44 124 PRO A N 1
ATOM 990 C CA . PRO A 1 124 ? -0.580 -17.271 8.466 1.00 84.44 124 PRO A CA 1
ATOM 991 C C . PRO A 1 124 ? 0.324 -17.526 7.249 1.00 84.44 124 PRO A C 1
ATOM 993 O O . PRO A 1 124 ? 1.396 -16.941 7.160 1.00 84.44 124 PRO A O 1
ATOM 996 N N . PHE A 1 125 ? -0.122 -18.347 6.292 1.00 87.19 125 PHE A N 1
ATOM 997 C CA . PHE A 1 125 ? 0.606 -18.652 5.055 1.00 87.19 125 PHE A CA 1
ATOM 998 C C . PHE A 1 125 ? 0.317 -17.679 3.906 1.00 87.19 125 PHE A C 1
ATOM 1000 O O . PHE A 1 125 ? 0.935 -17.783 2.849 1.00 87.19 125 PHE A O 1
ATOM 1007 N N . SER A 1 126 ? -0.639 -16.757 4.073 1.00 91.44 126 SER A N 1
ATOM 1008 C CA . SER A 1 126 ? -0.917 -15.751 3.039 1.00 91.44 126 SER A CA 1
ATOM 1009 C C . SER A 1 126 ? 0.337 -14.905 2.831 1.00 91.44 126 SER A C 1
ATOM 1011 O O . SER A 1 126 ? 1.001 -14.569 3.808 1.00 91.44 126 SER A O 1
ATOM 1013 N N . LYS A 1 127 ? 0.656 -14.518 1.598 1.00 93.44 127 LYS A N 1
ATOM 1014 C CA . LYS A 1 127 ? 1.751 -13.574 1.337 1.00 93.44 127 LYS A CA 1
ATOM 1015 C C . LYS A 1 127 ? 1.227 -12.138 1.302 1.00 93.44 127 LYS A C 1
ATOM 1017 O O . LYS A 1 127 ? 0.112 -11.911 0.835 1.00 93.44 127 LYS A O 1
ATOM 1022 N N . ILE A 1 128 ? 2.009 -11.184 1.802 1.00 94.81 128 ILE A N 1
ATOM 1023 C CA . ILE A 1 128 ? 1.790 -9.750 1.552 1.00 94.81 128 ILE A CA 1
ATOM 1024 C C . ILE A 1 128 ? 2.746 -9.312 0.447 1.00 94.81 128 ILE A C 1
ATOM 1026 O O . ILE A 1 128 ? 3.956 -9.482 0.573 1.00 94.81 128 ILE A O 1
ATOM 1030 N N . ILE A 1 129 ? 2.188 -8.747 -0.619 1.00 95.88 129 ILE A N 1
ATOM 1031 C CA . ILE A 1 129 ? 2.935 -8.186 -1.744 1.00 95.88 129 ILE A CA 1
ATOM 1032 C C . ILE A 1 129 ? 2.666 -6.687 -1.755 1.00 95.88 129 ILE A C 1
ATOM 1034 O O . ILE A 1 129 ? 1.504 -6.277 -1.802 1.00 95.88 129 ILE A O 1
ATOM 1038 N N . THR A 1 130 ? 3.725 -5.886 -1.712 1.00 96.88 130 THR A N 1
ATOM 1039 C CA . THR A 1 130 ? 3.617 -4.425 -1.637 1.00 96.88 130 THR A CA 1
ATOM 1040 C C . THR A 1 130 ? 4.192 -3.805 -2.897 1.00 96.88 130 THR A C 1
ATOM 1042 O O . THR A 1 130 ? 5.369 -3.989 -3.183 1.00 96.88 130 THR A O 1
ATOM 1045 N N . VAL A 1 131 ? 3.362 -3.062 -3.635 1.00 95.69 131 VAL A N 1
ATOM 1046 C CA . VAL A 1 131 ? 3.750 -2.324 -4.846 1.00 95.69 131 VAL A CA 1
ATOM 1047 C C . VAL A 1 131 ? 3.726 -0.832 -4.538 1.00 95.69 131 VAL A C 1
ATOM 1049 O O . VAL A 1 131 ? 2.672 -0.312 -4.167 1.00 95.69 131 VAL A O 1
ATOM 1052 N N . PHE A 1 132 ? 4.854 -0.138 -4.675 1.00 96.12 132 PHE A N 1
ATOM 1053 C CA . PHE A 1 132 ? 4.917 1.302 -4.411 1.00 96.12 132 PHE A CA 1
ATOM 1054 C C . PHE A 1 132 ? 6.088 1.990 -5.121 1.00 96.12 132 PHE A C 1
ATOM 1056 O O . PHE A 1 132 ? 7.031 1.348 -5.573 1.00 96.12 132 PHE A O 1
ATOM 1063 N N . GLY A 1 133 ? 6.026 3.319 -5.183 1.00 94.31 133 GLY A N 1
ATOM 1064 C CA . GLY A 1 133 ? 7.117 4.186 -5.618 1.00 94.31 133 GLY A CA 1
ATOM 1065 C C . GLY A 1 133 ? 7.320 5.348 -4.650 1.00 94.31 133 GLY A C 1
ATOM 1066 O O . GLY A 1 133 ? 6.652 5.443 -3.617 1.00 94.31 133 GLY A O 1
ATOM 1067 N N . CYS A 1 134 ? 8.255 6.240 -4.972 1.00 94.56 134 CYS A N 1
ATOM 1068 C CA . CYS A 1 134 ? 8.396 7.519 -4.281 1.00 94.56 134 CYS A CA 1
ATOM 1069 C C . CYS A 1 134 ? 8.348 8.678 -5.280 1.00 94.56 134 CYS A C 1
ATOM 1071 O O . CYS A 1 134 ? 9.057 8.626 -6.280 1.00 94.56 134 CYS A O 1
ATOM 1073 N N . PRO A 1 135 ? 7.643 9.776 -4.963 1.00 91.81 135 PRO A N 1
ATOM 1074 C CA . PRO A 1 135 ? 7.648 10.964 -5.800 1.00 91.81 135 PRO A CA 1
ATOM 1075 C C . PRO A 1 135 ? 9.017 11.651 -5.803 1.00 91.81 135 PRO A C 1
ATOM 1077 O O . PRO A 1 135 ? 9.602 11.887 -4.738 1.00 91.81 135 PRO A O 1
ATOM 1080 N N . GLY A 1 136 ? 9.488 12.053 -6.983 1.00 91.62 136 GLY A N 1
ATOM 1081 C CA . GLY A 1 136 ? 10.736 12.806 -7.140 1.00 91.62 136 GLY A CA 1
ATOM 1082 C C . GLY A 1 136 ? 10.632 14.234 -6.600 1.00 91.62 136 GLY A C 1
ATOM 1083 O O . GLY A 1 136 ? 9.534 14.774 -6.445 1.00 91.62 136 GLY A O 1
ATOM 1084 N N . LEU A 1 137 ? 11.755 14.878 -6.274 1.00 89.94 137 LEU A N 1
ATOM 1085 C CA . LEU A 1 137 ? 11.777 16.229 -5.661 1.00 89.94 137 LEU A CA 1
ATOM 1086 C C . LEU A 1 137 ? 10.882 16.367 -4.404 1.00 89.94 137 LEU A C 1
ATOM 1088 O O . LEU A 1 137 ? 10.204 17.381 -4.173 1.00 89.94 137 LEU A O 1
ATOM 1092 N N . ARG A 1 138 ? 10.828 15.312 -3.592 1.00 91.44 138 ARG A N 1
ATOM 1093 C CA . ARG A 1 138 ? 10.238 15.310 -2.246 1.00 91.44 138 ARG A CA 1
ATOM 1094 C C . ARG A 1 138 ? 11.295 14.892 -1.238 1.00 91.44 138 ARG A C 1
ATOM 1096 O O . ARG A 1 138 ? 12.422 14.576 -1.597 1.00 91.44 138 ARG A O 1
ATOM 1103 N N . ASP A 1 139 ? 10.919 14.924 0.036 1.00 91.31 139 ASP A N 1
ATOM 1104 C CA . ASP A 1 139 ? 11.790 14.483 1.117 1.00 91.31 139 ASP A CA 1
ATOM 1105 C C . ASP A 1 139 ? 12.326 13.066 0.846 1.00 91.31 139 ASP A C 1
ATOM 1107 O O . ASP A 1 139 ? 11.558 12.101 0.771 1.00 91.31 139 ASP A O 1
ATOM 1111 N N . LYS A 1 140 ? 13.654 12.958 0.716 1.00 91.25 140 LYS A N 1
ATOM 1112 C CA . LYS A 1 140 ? 14.365 11.700 0.464 1.00 91.25 140 LYS A CA 1
ATOM 1113 C C . LYS A 1 140 ? 14.178 10.687 1.590 1.00 91.25 140 LYS A C 1
ATOM 1115 O O . LYS A 1 140 ? 14.289 9.491 1.333 1.00 91.25 140 LYS A O 1
ATOM 1120 N N . SER A 1 141 ? 13.822 11.122 2.805 1.00 93.44 141 SER A N 1
ATOM 1121 C CA . SER A 1 141 ? 13.493 10.216 3.915 1.00 93.44 141 SER A CA 1
ATOM 1122 C C . SER A 1 141 ? 12.381 9.226 3.547 1.00 93.44 141 SER A C 1
ATOM 1124 O O . SER A 1 141 ? 12.357 8.106 4.054 1.00 93.44 141 SER A O 1
ATOM 1126 N N . ARG A 1 142 ? 11.506 9.582 2.594 1.00 94.56 142 ARG A N 1
ATOM 1127 C CA . ARG A 1 142 ? 10.448 8.704 2.074 1.00 94.56 142 ARG A CA 1
ATOM 1128 C C . ARG A 1 142 ? 10.989 7.429 1.435 1.00 94.56 142 ARG A C 1
ATOM 1130 O O . ARG A 1 142 ? 10.326 6.405 1.520 1.00 94.56 142 ARG A O 1
ATOM 1137 N N . ARG A 1 143 ? 12.207 7.449 0.888 1.00 96.00 143 ARG A N 1
ATOM 1138 C CA . ARG A 1 143 ? 12.851 6.283 0.252 1.00 96.00 143 ARG A CA 1
ATOM 1139 C C . ARG A 1 143 ? 13.095 5.144 1.247 1.00 96.00 143 ARG A C 1
ATOM 1141 O O . ARG A 1 143 ? 13.110 3.983 0.856 1.00 96.00 143 ARG A O 1
ATOM 1148 N N . THR A 1 144 ? 13.144 5.452 2.550 1.00 97.12 144 THR A N 1
ATOM 1149 C CA . THR A 1 144 ? 13.182 4.447 3.630 1.00 97.12 144 THR A CA 1
ATOM 1150 C C . THR A 1 144 ? 11.913 3.587 3.715 1.00 97.12 144 THR A C 1
ATOM 1152 O O . THR A 1 144 ? 11.904 2.591 4.433 1.00 97.12 144 THR A O 1
ATOM 1155 N N . MET A 1 145 ? 10.858 3.892 2.947 1.00 97.12 145 MET A N 1
ATOM 1156 C CA . MET A 1 145 ? 9.747 2.960 2.720 1.00 97.12 145 MET A CA 1
ATOM 1157 C C . MET A 1 145 ? 10.225 1.603 2.179 1.00 97.12 145 MET A C 1
ATOM 1159 O O . MET A 1 145 ? 9.606 0.597 2.514 1.00 97.12 145 MET A O 1
ATOM 1163 N N . GLY A 1 146 ? 11.352 1.549 1.450 1.00 97.31 146 GLY A N 1
ATOM 1164 C CA . GLY A 1 146 ? 12.015 0.293 1.066 1.00 97.31 146 GLY A CA 1
ATOM 1165 C C . GLY A 1 146 ? 12.287 -0.620 2.260 1.00 97.31 146 GLY A C 1
ATOM 1166 O O . GLY A 1 146 ? 11.891 -1.782 2.252 1.00 97.31 146 GLY A O 1
ATOM 1167 N N . LYS A 1 147 ? 12.848 -0.061 3.340 1.00 97.88 147 LYS A N 1
ATOM 1168 C CA . LYS A 1 147 ? 13.095 -0.784 4.594 1.00 97.88 147 LYS A CA 1
ATOM 1169 C C . LYS A 1 147 ? 11.797 -1.307 5.214 1.00 97.88 147 LYS A C 1
ATOM 1171 O O . LYS A 1 147 ? 11.712 -2.473 5.572 1.00 97.88 147 LYS A O 1
ATOM 1176 N N . VAL A 1 148 ? 10.777 -0.453 5.319 1.00 98.06 148 VAL A N 1
ATOM 1177 C CA . VAL A 1 148 ? 9.480 -0.829 5.910 1.00 98.06 148 VAL A CA 1
ATOM 1178 C C . VAL A 1 148 ? 8.810 -1.951 5.114 1.00 98.06 148 VAL A C 1
ATOM 1180 O O . VAL A 1 148 ? 8.268 -2.887 5.699 1.00 98.06 148 VAL A O 1
ATOM 1183 N N . SER A 1 149 ? 8.852 -1.864 3.782 1.00 97.69 149 SER A N 1
ATOM 1184 C CA . SER A 1 149 ? 8.308 -2.893 2.899 1.00 97.69 149 SER A CA 1
ATOM 1185 C C . SER A 1 149 ? 9.044 -4.219 3.071 1.00 97.69 149 SER A C 1
ATOM 1187 O O . SER A 1 149 ? 8.385 -5.244 3.218 1.00 97.69 149 SER A O 1
ATOM 1189 N N . ALA A 1 150 ? 10.378 -4.195 3.122 1.00 96.81 150 ALA A N 1
ATOM 1190 C CA . ALA A 1 150 ? 11.208 -5.381 3.319 1.00 96.81 150 ALA A CA 1
ATOM 1191 C C . ALA A 1 150 ? 10.948 -6.089 4.660 1.00 96.81 150 ALA A C 1
ATOM 1193 O O . ALA A 1 150 ? 10.897 -7.314 4.707 1.00 96.81 150 ALA A O 1
ATOM 1194 N N . GLU A 1 151 ? 10.742 -5.328 5.739 1.00 96.94 151 GLU A N 1
ATOM 1195 C CA . GLU A 1 151 ? 10.501 -5.880 7.080 1.00 96.94 151 GLU A CA 1
ATOM 1196 C C . GLU A 1 151 ? 9.101 -6.503 7.238 1.00 96.94 151 GLU A C 1
ATOM 1198 O O . GLU A 1 151 ? 8.927 -7.443 8.015 1.00 96.94 151 GLU A O 1
ATOM 1203 N N . LEU A 1 152 ? 8.088 -5.971 6.541 1.00 96.19 152 LEU A N 1
ATOM 1204 C CA . LEU A 1 152 ? 6.675 -6.305 6.786 1.00 96.19 152 LEU A CA 1
ATOM 1205 C C . LEU A 1 152 ? 5.975 -7.031 5.628 1.00 96.19 152 LEU A C 1
ATOM 1207 O O . LEU A 1 152 ? 4.876 -7.559 5.819 1.00 96.19 152 LEU A O 1
ATOM 1211 N N . SER A 1 153 ? 6.581 -7.059 4.442 1.00 96.25 153 SER A N 1
ATOM 1212 C CA . SER A 1 153 ? 6.037 -7.721 3.251 1.00 96.25 153 SER A CA 1
ATOM 1213 C C . SER A 1 153 ? 6.819 -8.989 2.937 1.00 96.25 153 SER A C 1
ATOM 1215 O O . SER A 1 153 ? 7.996 -9.120 3.257 1.00 96.25 153 SER A O 1
ATOM 1217 N N . ASP A 1 154 ? 6.163 -9.936 2.276 1.00 95.00 154 ASP A N 1
ATOM 1218 C CA . ASP A 1 154 ? 6.833 -11.124 1.756 1.00 95.00 154 ASP A CA 1
ATOM 1219 C C . ASP A 1 154 ? 7.535 -10.831 0.428 1.00 95.00 154 ASP A C 1
ATOM 1221 O O . ASP A 1 154 ? 8.585 -11.408 0.170 1.00 95.00 154 ASP A O 1
ATOM 1225 N N . ILE A 1 155 ? 6.970 -9.930 -0.382 1.00 95.62 155 ILE A N 1
ATOM 1226 C CA . ILE A 1 155 ? 7.530 -9.486 -1.662 1.00 95.62 155 ILE A CA 1
ATOM 1227 C C . ILE A 1 155 ? 7.434 -7.961 -1.733 1.00 95.62 155 ILE A C 1
ATOM 1229 O O . ILE A 1 155 ? 6.361 -7.388 -1.498 1.00 95.62 155 ILE A O 1
ATOM 1233 N N . THR A 1 156 ? 8.547 -7.312 -2.072 1.00 96.38 156 THR A N 1
ATOM 1234 C CA . THR A 1 156 ? 8.611 -5.868 -2.316 1.00 96.38 156 THR A CA 1
ATOM 1235 C C . THR A 1 156 ? 8.704 -5.603 -3.809 1.00 96.38 156 THR A C 1
ATOM 1237 O O . THR A 1 156 ? 9.579 -6.127 -4.490 1.00 96.38 156 THR A O 1
ATOM 1240 N N . ILE A 1 157 ? 7.804 -4.768 -4.315 1.00 95.62 157 ILE A N 1
ATOM 1241 C CA . ILE A 1 157 ? 7.769 -4.366 -5.712 1.00 95.62 157 ILE A CA 1
ATOM 1242 C C . ILE A 1 157 ? 7.876 -2.845 -5.798 1.00 95.62 157 ILE A C 1
ATOM 1244 O O . ILE A 1 157 ? 7.030 -2.111 -5.282 1.00 95.62 157 ILE A O 1
ATOM 1248 N N . ILE A 1 158 ? 8.924 -2.375 -6.462 1.00 95.69 158 ILE A N 1
ATOM 1249 C CA . ILE A 1 158 ? 9.239 -0.961 -6.640 1.00 95.69 158 ILE A CA 1
ATOM 1250 C C . ILE A 1 158 ? 8.788 -0.537 -8.040 1.00 95.69 158 ILE A C 1
ATOM 1252 O O . ILE A 1 158 ? 9.056 -1.216 -9.026 1.00 95.69 158 ILE A O 1
ATOM 1256 N N . THR A 1 159 ? 8.092 0.588 -8.146 1.00 93.62 159 THR A N 1
ATOM 1257 C CA . THR A 1 159 ? 7.637 1.164 -9.420 1.00 93.62 159 THR A CA 1
ATOM 1258 C C . THR A 1 159 ? 7.829 2.678 -9.416 1.00 93.62 159 THR A C 1
ATOM 1260 O O . THR A 1 159 ? 8.061 3.289 -8.375 1.00 93.62 159 THR A O 1
ATOM 1263 N N . ALA A 1 160 ? 7.703 3.307 -10.582 1.00 88.62 160 ALA A N 1
ATOM 1264 C CA . ALA A 1 160 ? 7.640 4.759 -10.679 1.00 88.62 160 ALA A CA 1
ATOM 1265 C C . ALA A 1 160 ? 6.379 5.319 -9.989 1.00 88.62 160 ALA A C 1
ATOM 1267 O O . ALA A 1 160 ? 5.278 4.800 -10.176 1.00 88.62 160 ALA A O 1
ATOM 1268 N N . ASP A 1 161 ? 6.543 6.417 -9.250 1.00 86.88 161 ASP A N 1
ATOM 1269 C CA . ASP A 1 161 ? 5.472 7.258 -8.702 1.00 86.88 161 ASP A CA 1
ATOM 1270 C C . ASP A 1 161 ? 5.898 8.720 -8.888 1.00 86.88 161 ASP A C 1
ATOM 1272 O O . ASP A 1 161 ? 6.931 9.099 -8.354 1.00 86.88 161 ASP A O 1
ATOM 1276 N N . ASP A 1 162 ? 5.172 9.501 -9.700 1.00 86.94 162 ASP A N 1
ATOM 1277 C CA . ASP A 1 162 ? 5.445 10.910 -10.070 1.00 86.94 162 ASP A CA 1
ATOM 1278 C C . ASP A 1 162 ? 6.925 11.354 -9.906 1.00 86.94 162 ASP A C 1
ATOM 1280 O O . ASP A 1 162 ? 7.274 12.054 -8.941 1.00 86.94 162 ASP A O 1
ATOM 1284 N N . PRO A 1 163 ? 7.825 10.967 -10.832 1.00 86.06 163 PRO A N 1
ATOM 1285 C CA . PRO A 1 163 ? 9.256 11.250 -10.707 1.00 86.06 163 PRO A CA 1
ATOM 1286 C C . PRO A 1 163 ? 9.599 12.738 -10.868 1.00 86.06 163 PRO A C 1
ATOM 1288 O O . PRO A 1 163 ? 10.714 13.161 -10.556 1.00 86.06 163 PRO A O 1
ATOM 1291 N N . ARG A 1 164 ? 8.649 13.568 -11.323 1.00 88.12 164 ARG A N 1
ATOM 1292 C CA . ARG A 1 164 ? 8.892 14.963 -11.715 1.00 88.12 164 ARG A CA 1
ATOM 1293 C C . ARG A 1 164 ? 10.077 15.044 -12.683 1.00 88.12 164 ARG A C 1
ATOM 1295 O O . ARG A 1 164 ? 10.029 14.441 -13.746 1.00 88.12 164 ARG A O 1
ATOM 1302 N N . THR A 1 165 ? 11.121 15.791 -12.333 1.00 89.19 165 THR A N 1
ATOM 1303 C CA . THR A 1 165 ? 12.344 15.925 -13.138 1.00 89.19 165 THR A CA 1
ATOM 1304 C C . THR A 1 165 ? 13.500 15.073 -12.610 1.00 89.19 165 THR A C 1
ATOM 1306 O O . THR A 1 165 ? 14.616 15.192 -13.106 1.00 89.19 165 THR A O 1
ATOM 1309 N N . GLU A 1 166 ? 13.280 14.280 -11.562 1.00 88.19 166 GLU A N 1
ATOM 1310 C CA . GLU A 1 166 ? 14.277 13.340 -11.054 1.00 88.19 166 GLU A CA 1
ATOM 1311 C C . GLU A 1 166 ? 14.206 12.039 -11.863 1.00 88.19 166 GLU A C 1
ATOM 1313 O O . GLU A 1 166 ? 13.140 11.662 -12.351 1.00 88.19 166 GLU A O 1
ATOM 1318 N N . LYS A 1 167 ? 15.335 11.351 -12.045 1.00 88.12 167 LYS A N 1
ATOM 1319 C CA . LYS A 1 167 ? 15.336 10.086 -12.782 1.00 88.12 167 LYS A CA 1
ATOM 1320 C C . LYS A 1 167 ? 14.645 9.008 -11.950 1.00 88.12 167 LYS A C 1
ATOM 1322 O O . LYS A 1 167 ? 14.959 8.827 -10.776 1.00 88.12 167 LYS A O 1
ATOM 1327 N N . VAL A 1 168 ? 13.733 8.265 -12.578 1.00 87.00 168 VAL A N 1
ATOM 1328 C CA . VAL A 1 168 ? 13.038 7.125 -11.952 1.00 87.00 168 VAL A CA 1
ATOM 1329 C C . VAL A 1 168 ? 14.040 6.091 -11.437 1.00 87.00 168 VAL A C 1
ATOM 1331 O O . VAL A 1 168 ? 13.869 5.573 -10.340 1.00 87.00 168 VAL A O 1
ATOM 1334 N N . GLU A 1 169 ? 15.100 5.834 -12.206 1.00 85.44 169 GLU A N 1
ATOM 1335 C CA . GLU A 1 169 ? 16.197 4.924 -11.852 1.00 85.44 169 GLU A CA 1
AT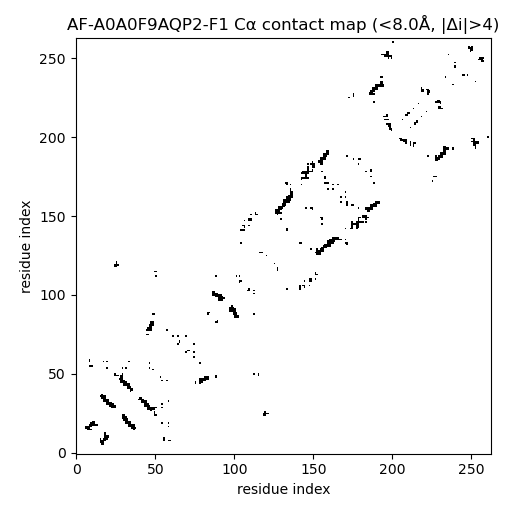OM 1336 C C . GLU A 1 169 ? 16.841 5.307 -10.515 1.00 85.44 169 GLU A C 1
ATOM 1338 O O . GLU A 1 169 ? 16.918 4.478 -9.615 1.00 85.44 169 GLU A O 1
ATOM 1343 N N . ASP A 1 170 ? 17.218 6.578 -10.341 1.00 90.31 170 ASP A N 1
ATOM 1344 C CA . ASP A 1 170 ? 17.851 7.065 -9.109 1.00 90.31 170 ASP A CA 1
ATOM 1345 C C . ASP A 1 170 ? 16.924 6.882 -7.897 1.00 90.31 170 ASP A C 1
ATOM 1347 O O . ASP A 1 170 ? 17.353 6.453 -6.823 1.00 90.31 170 ASP A O 1
ATOM 1351 N N . ILE A 1 171 ? 15.629 7.170 -8.069 1.00 93.25 171 ILE A N 1
ATOM 1352 C CA . ILE A 1 171 ? 14.623 6.989 -7.017 1.00 93.25 171 ILE A CA 1
ATOM 1353 C C . ILE A 1 171 ? 14.483 5.507 -6.655 1.00 93.25 171 ILE A C 1
ATOM 1355 O O . ILE A 1 171 ? 14.545 5.159 -5.473 1.00 93.25 171 ILE A O 1
ATOM 1359 N N . ASN A 1 172 ? 14.288 4.645 -7.654 1.00 92.69 172 ASN A N 1
ATOM 1360 C CA . ASN A 1 172 ? 14.061 3.218 -7.452 1.00 92.69 172 ASN A CA 1
ATOM 1361 C C . ASN A 1 172 ? 15.288 2.540 -6.836 1.00 92.69 172 ASN A C 1
ATOM 1363 O O . ASN A 1 172 ? 15.129 1.769 -5.891 1.00 92.69 172 ASN A O 1
ATOM 1367 N N . ASN A 1 173 ? 16.495 2.889 -7.290 1.00 91.38 173 ASN A N 1
ATOM 1368 C CA . ASN A 1 173 ? 17.753 2.380 -6.743 1.00 91.38 173 ASN A CA 1
ATOM 1369 C C . ASN A 1 173 ? 17.909 2.749 -5.264 1.00 91.38 173 ASN A C 1
ATOM 1371 O O . ASN A 1 173 ? 18.270 1.908 -4.443 1.00 91.38 173 ASN A O 1
ATOM 1375 N N . GLU A 1 174 ? 17.584 3.986 -4.876 1.00 94.56 174 GLU A N 1
ATOM 1376 C CA . GLU A 1 174 ? 17.640 4.371 -3.465 1.00 94.56 174 GLU A CA 1
ATOM 1377 C C . GLU A 1 174 ? 16.617 3.607 -2.604 1.00 94.56 174 GLU A C 1
ATOM 1379 O O . GLU A 1 174 ? 16.942 3.232 -1.476 1.00 94.56 174 GLU A O 1
ATOM 1384 N N . ILE A 1 175 ? 15.407 3.337 -3.114 1.00 96.19 175 ILE A N 1
ATOM 1385 C CA . ILE A 1 175 ? 14.415 2.495 -2.417 1.00 96.19 175 ILE A CA 1
ATOM 1386 C C . ILE A 1 175 ? 14.931 1.054 -2.292 1.00 96.19 175 ILE A C 1
ATOM 1388 O O . ILE A 1 175 ? 14.852 0.478 -1.203 1.00 96.19 175 ILE A O 1
ATOM 1392 N N . ALA A 1 176 ? 15.484 0.493 -3.372 1.00 94.25 176 ALA A N 1
ATOM 1393 C CA . ALA A 1 176 ? 16.026 -0.864 -3.415 1.00 94.25 176 ALA A CA 1
ATOM 1394 C C . ALA A 1 176 ? 17.165 -1.043 -2.404 1.00 94.25 176 ALA A C 1
ATOM 1396 O O . ALA A 1 176 ? 17.135 -1.987 -1.623 1.00 94.25 176 ALA A O 1
ATOM 1397 N N . ILE A 1 177 ? 18.084 -0.076 -2.300 1.00 94.38 177 ILE A N 1
ATOM 1398 C CA . ILE A 1 177 ? 19.162 -0.085 -1.295 1.00 94.38 177 ILE A CA 1
ATOM 1399 C C . ILE A 1 177 ? 18.604 -0.134 0.135 1.00 94.38 177 ILE A C 1
ATOM 1401 O O . ILE A 1 177 ? 19.166 -0.812 0.998 1.00 94.38 177 ILE A O 1
ATOM 1405 N N . TRP A 1 178 ? 17.524 0.599 0.431 1.00 96.69 178 TRP A N 1
ATOM 1406 C CA . TRP A 1 178 ? 16.893 0.536 1.754 1.00 96.69 178 TRP A CA 1
ATOM 1407 C C . TRP A 1 178 ? 16.233 -0.815 2.025 1.00 96.69 178 TRP A C 1
ATOM 1409 O O . TRP A 1 178 ? 16.279 -1.275 3.166 1.00 96.69 178 TRP A O 1
ATOM 1419 N N . ALA A 1 179 ? 15.618 -1.420 1.008 1.00 95.94 179 ALA A N 1
ATOM 1420 C CA . ALA A 1 179 ? 14.995 -2.734 1.108 1.00 95.94 179 ALA A CA 1
ATOM 1421 C C . ALA A 1 179 ? 16.044 -3.845 1.297 1.00 95.94 179 ALA A C 1
ATOM 1423 O O . ALA A 1 179 ? 15.924 -4.642 2.226 1.00 95.94 179 ALA A O 1
ATOM 1424 N N . ASP A 1 180 ? 17.108 -3.842 0.494 1.00 93.19 180 ASP A N 1
ATOM 1425 C CA . ASP A 1 180 ? 18.216 -4.802 0.563 1.00 93.19 180 ASP A CA 1
ATOM 1426 C C . ASP A 1 180 ? 18.911 -4.767 1.933 1.00 93.19 180 ASP A C 1
ATOM 1428 O O . ASP A 1 180 ? 18.992 -5.776 2.634 1.00 93.19 180 ASP A O 1
ATOM 1432 N N . LYS A 1 181 ? 19.275 -3.569 2.414 1.00 94.88 181 LYS A N 1
ATOM 1433 C CA . LYS A 1 181 ? 19.873 -3.391 3.753 1.00 94.88 181 LYS A CA 1
ATOM 1434 C C . LYS A 1 181 ? 18.985 -3.874 4.900 1.00 94.88 181 LYS A C 1
ATOM 1436 O O . LYS A 1 181 ? 19.490 -4.110 5.997 1.00 94.88 181 LYS A O 1
ATOM 1441 N N . ALA A 1 182 ? 17.677 -3.958 4.679 1.00 95.69 182 ALA A N 1
ATOM 1442 C CA . ALA A 1 182 ? 16.710 -4.450 5.651 1.00 95.69 182 ALA A CA 1
ATOM 1443 C C . ALA A 1 182 ? 16.460 -5.966 5.538 1.00 95.69 182 ALA A C 1
ATOM 1445 O O . ALA A 1 182 ? 15.682 -6.506 6.323 1.00 95.69 182 ALA A O 1
ATOM 1446 N N . GLY A 1 183 ? 17.129 -6.655 4.608 1.00 93.12 183 GLY A N 1
ATOM 1447 C CA . GLY A 1 183 ? 16.995 -8.094 4.397 1.00 93.12 183 GLY A CA 1
ATOM 1448 C C . GLY A 1 183 ? 15.725 -8.470 3.641 1.00 93.12 183 GLY A C 1
ATOM 1449 O O . GLY A 1 183 ? 15.069 -9.447 4.007 1.00 93.12 183 GLY A O 1
ATOM 1450 N N . ALA A 1 184 ? 15.348 -7.682 2.626 1.00 92.00 184 ALA A N 1
ATOM 1451 C CA . ALA A 1 184 ? 14.240 -8.028 1.742 1.00 92.00 184 ALA A CA 1
ATOM 1452 C C . ALA A 1 184 ? 14.392 -9.461 1.207 1.00 92.00 184 ALA A C 1
ATOM 1454 O O . ALA A 1 184 ? 15.480 -9.878 0.820 1.00 92.00 184 ALA A O 1
ATOM 1455 N N . LYS A 1 185 ? 13.286 -10.212 1.193 1.00 89.75 185 LYS A N 1
ATOM 1456 C CA . LYS A 1 185 ? 13.268 -11.588 0.674 1.00 89.75 185 LYS A CA 1
ATOM 1457 C C . LYS A 1 185 ? 13.342 -11.621 -0.850 1.00 89.75 185 LYS A C 1
ATOM 1459 O O . LYS A 1 185 ? 14.030 -12.470 -1.395 1.00 89.75 185 LYS A O 1
ATOM 1464 N N . GLU A 1 186 ? 12.572 -10.735 -1.480 1.00 91.38 186 GLU A N 1
ATOM 1465 C CA . GLU A 1 186 ? 12.439 -10.575 -2.927 1.00 91.38 186 GLU A CA 1
ATOM 1466 C C . GLU A 1 186 ? 12.161 -9.084 -3.225 1.00 91.38 186 GLU A C 1
ATOM 1468 O O . GLU A 1 186 ? 11.266 -8.475 -2.610 1.00 91.38 186 GLU A O 1
ATOM 1473 N N . ILE A 1 187 ? 12.928 -8.496 -4.145 1.00 91.94 187 ILE A N 1
ATOM 1474 C CA . ILE A 1 187 ? 12.814 -7.128 -4.660 1.00 91.94 187 ILE A CA 1
ATOM 1475 C C . ILE A 1 187 ? 12.605 -7.195 -6.174 1.00 91.94 187 ILE A C 1
ATOM 1477 O O . ILE A 1 187 ? 13.510 -7.547 -6.926 1.00 91.94 187 ILE A O 1
ATOM 1481 N N . HIS A 1 188 ? 11.439 -6.763 -6.644 1.00 94.00 188 HIS A N 1
ATOM 1482 C CA . HIS A 1 188 ? 11.159 -6.648 -8.075 1.00 94.00 188 HIS A CA 1
ATOM 1483 C C . HIS A 1 188 ? 10.937 -5.197 -8.473 1.00 94.00 188 HIS A C 1
ATOM 1485 O O . HIS A 1 188 ? 10.379 -4.415 -7.703 1.00 94.00 188 HIS A O 1
ATOM 1491 N N . ILE A 1 189 ? 11.305 -4.842 -9.698 1.00 91.00 189 ILE A N 1
ATOM 1492 C CA . ILE A 1 189 ? 10.989 -3.541 -10.282 1.00 91.00 189 ILE A CA 1
ATOM 1493 C C . ILE A 1 189 ? 9.938 -3.719 -11.374 1.00 91.00 189 ILE A C 1
ATOM 1495 O O . ILE A 1 189 ? 10.122 -4.492 -12.311 1.00 91.00 189 ILE A O 1
ATOM 1499 N N . LEU A 1 190 ? 8.828 -2.993 -11.266 1.00 90.94 190 LEU A N 1
ATOM 1500 C CA . LEU A 1 190 ? 7.805 -2.930 -12.305 1.00 90.94 190 LEU A CA 1
ATOM 1501 C C . LEU A 1 190 ? 7.844 -1.575 -12.994 1.00 90.94 190 LEU A C 1
ATOM 1503 O O . LEU A 1 190 ? 7.772 -0.527 -12.352 1.00 90.94 190 LEU A O 1
ATOM 1507 N N . ILE A 1 191 ? 7.902 -1.603 -14.319 1.00 87.38 191 ILE A N 1
ATOM 1508 C CA . ILE A 1 191 ? 7.813 -0.416 -15.156 1.00 87.38 191 ILE A CA 1
ATOM 1509 C C . ILE A 1 191 ? 6.437 -0.408 -15.820 1.00 87.38 191 ILE A C 1
ATOM 1511 O O . ILE A 1 191 ? 6.093 -1.301 -16.589 1.00 87.38 191 ILE A O 1
ATOM 1515 N N . GLY A 1 192 ? 5.636 0.625 -15.538 1.00 86.56 192 GLY A N 1
ATOM 1516 C CA . GLY A 1 192 ? 4.272 0.800 -16.068 1.00 86.56 192 GLY A CA 1
ATOM 1517 C C . GLY A 1 192 ? 4.188 1.136 -17.566 1.00 86.56 192 GLY A C 1
ATOM 1518 O O . GLY A 1 192 ? 3.201 1.713 -18.013 1.00 86.56 192 GLY A O 1
ATOM 1519 N N . SER A 1 193 ? 5.233 0.817 -18.325 1.00 87.50 193 SER A N 1
ATOM 1520 C CA . SER A 1 193 ? 5.402 1.043 -19.759 1.00 87.50 193 SER A CA 1
ATOM 1521 C C . SER A 1 193 ? 5.988 -0.225 -20.383 1.00 87.50 193 SER A C 1
ATOM 1523 O O . SER A 1 193 ? 6.767 -0.896 -19.704 1.00 87.50 193 SER A O 1
ATOM 1525 N N . PRO A 1 194 ? 5.697 -0.517 -21.661 1.00 91.50 194 PRO A N 1
ATOM 1526 C CA . PRO A 1 194 ? 6.483 -1.460 -22.443 1.00 91.50 194 PRO A CA 1
ATOM 1527 C C . PRO A 1 194 ? 7.923 -0.973 -22.624 1.00 91.50 194 PRO A C 1
ATOM 1529 O O . PRO A 1 194 ? 8.230 0.205 -22.397 1.00 91.50 194 PRO A O 1
ATOM 1532 N N . GLU A 1 195 ? 8.793 -1.886 -23.044 1.00 92.50 195 GLU A N 1
ATOM 1533 C CA . GLU A 1 195 ? 10.204 -1.621 -23.329 1.00 92.50 195 GLU A CA 1
ATOM 1534 C C . GLU A 1 195 ? 10.336 -0.622 -24.484 1.00 92.50 195 GLU A C 1
ATOM 1536 O O . GLU A 1 195 ? 9.849 -0.854 -25.591 1.00 92.50 195 GLU A O 1
ATOM 1541 N N . ILE A 1 196 ? 10.943 0.534 -24.207 1.00 90.56 196 ILE A N 1
ATOM 1542 C CA . ILE A 1 196 ? 11.180 1.562 -25.223 1.00 90.56 196 ILE A CA 1
ATOM 1543 C C . ILE A 1 196 ? 12.481 1.220 -25.940 1.00 90.56 196 ILE A C 1
ATOM 1545 O O . ILE A 1 196 ? 13.551 1.274 -25.333 1.00 90.56 196 ILE A O 1
ATOM 1549 N N . HIS A 1 197 ? 12.362 0.917 -27.229 1.00 90.81 197 HIS A N 1
ATOM 1550 C CA . HIS A 1 197 ? 13.488 0.595 -28.101 1.00 90.81 197 HIS A CA 1
ATOM 1551 C C . HIS A 1 197 ? 13.749 1.680 -29.141 1.00 90.81 197 HIS A C 1
ATOM 1553 O O . HIS A 1 197 ? 14.875 1.805 -29.605 1.00 90.81 197 HIS A O 1
ATOM 1559 N N . HIS A 1 198 ? 12.747 2.494 -29.485 1.00 92.06 198 HIS A N 1
ATOM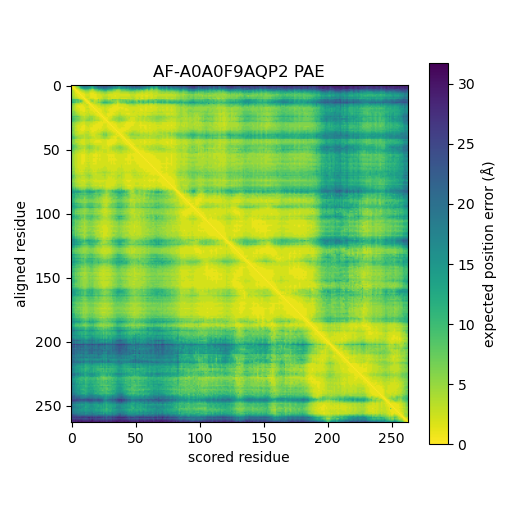 1560 C CA . HIS A 1 198 ? 12.860 3.455 -30.580 1.00 92.06 198 HIS A CA 1
ATOM 1561 C C . HIS A 1 198 ? 12.445 4.866 -30.148 1.00 92.06 198 HIS A C 1
ATOM 1563 O O . HIS A 1 198 ? 11.495 5.030 -29.375 1.00 92.06 198 HIS A O 1
ATOM 1569 N N . PRO A 1 199 ? 13.126 5.911 -30.649 1.00 90.94 199 PRO A N 1
ATOM 1570 C CA . PRO A 1 199 ? 12.818 7.289 -30.290 1.00 90.94 199 PRO A CA 1
ATOM 1571 C C . PRO A 1 199 ? 11.550 7.781 -30.993 1.00 90.94 199 PRO A C 1
ATOM 1573 O O . PRO A 1 199 ? 11.136 7.278 -32.035 1.00 90.94 199 PRO A O 1
ATOM 1576 N N . CYS A 1 200 ? 10.896 8.798 -30.446 1.00 89.88 200 CYS A N 1
ATOM 1577 C CA . CYS A 1 200 ? 9.680 9.327 -31.048 1.00 89.88 200 CYS A CA 1
ATOM 1578 C C . CYS A 1 200 ? 9.995 10.406 -32.086 1.00 89.88 200 CYS A C 1
ATOM 1580 O O . CYS A 1 200 ? 10.358 11.527 -31.752 1.00 89.88 200 CYS A O 1
ATOM 1582 N N . TYR A 1 201 ? 9.716 10.113 -33.351 1.00 88.25 201 TYR A N 1
ATOM 1583 C CA . TYR A 1 201 ? 9.804 11.099 -34.436 1.00 88.25 201 TYR A CA 1
ATOM 1584 C C . TYR A 1 201 ? 8.508 11.887 -34.657 1.00 88.25 201 TYR A C 1
ATOM 1586 O O . TYR A 1 201 ? 8.429 12.752 -35.523 1.00 88.25 201 TYR A O 1
ATOM 1594 N N . MET A 1 202 ? 7.476 11.603 -33.857 1.00 85.00 202 MET A N 1
ATOM 1595 C CA . MET A 1 202 ? 6.157 12.237 -33.950 1.00 85.00 202 MET A CA 1
ATOM 1596 C C . MET A 1 202 ? 6.000 13.429 -32.989 1.00 85.00 202 MET A C 1
ATOM 1598 O O . MET A 1 202 ? 4.883 13.907 -32.793 1.00 85.00 202 MET A O 1
ATOM 1602 N N . GLY A 1 203 ? 7.100 13.910 -32.393 1.00 80.44 203 GLY A N 1
ATOM 1603 C CA . GLY A 1 203 ? 7.130 15.148 -31.604 1.00 80.44 203 GLY A CA 1
ATOM 1604 C C . GLY A 1 203 ? 7.257 14.984 -30.087 1.00 80.44 203 GLY A C 1
ATOM 1605 O O . GLY A 1 203 ? 6.975 15.938 -29.365 1.00 80.44 203 GLY A O 1
ATOM 1606 N N . ILE A 1 204 ? 7.668 13.811 -29.589 1.00 84.56 204 ILE A N 1
ATOM 1607 C CA . ILE A 1 204 ? 8.092 13.655 -28.188 1.00 84.56 204 ILE A CA 1
ATOM 1608 C C . ILE A 1 204 ? 9.617 13.676 -28.165 1.00 84.56 204 ILE A C 1
ATOM 1610 O O . ILE A 1 204 ? 10.243 12.849 -28.819 1.00 84.56 204 ILE A O 1
ATOM 1614 N N . ASP A 1 205 ? 10.195 14.606 -27.409 1.00 85.19 205 ASP A N 1
ATOM 1615 C CA . ASP A 1 205 ? 11.640 14.658 -27.207 1.00 85.19 205 ASP A CA 1
ATOM 1616 C C . ASP A 1 205 ? 12.106 13.409 -26.447 1.00 85.19 205 ASP A C 1
ATOM 1618 O O . ASP A 1 205 ? 11.596 13.087 -25.369 1.00 85.19 205 ASP A O 1
ATOM 1622 N N . MET A 1 206 ? 13.028 12.670 -27.053 1.00 87.50 206 MET A N 1
ATOM 1623 C CA . MET A 1 206 ? 13.540 11.402 -26.548 1.00 87.50 206 MET A CA 1
ATOM 1624 C C . MET A 1 206 ? 15.043 11.322 -26.794 1.00 87.50 206 MET A C 1
ATOM 1626 O O . MET A 1 206 ? 15.581 11.975 -27.686 1.00 87.50 206 MET A O 1
ATOM 1630 N N . LYS A 1 207 ? 15.717 10.477 -26.010 1.00 84.31 207 LYS A N 1
ATOM 1631 C CA . LYS A 1 207 ? 17.121 10.144 -26.258 1.00 84.31 207 LYS A CA 1
ATOM 1632 C C . LYS A 1 207 ? 17.293 9.436 -27.605 1.00 84.31 207 LYS A C 1
ATOM 1634 O O . LYS A 1 207 ? 16.319 8.943 -28.177 1.00 84.31 207 LYS A O 1
ATOM 1639 N N . SER A 1 208 ? 18.531 9.356 -28.090 1.00 85.94 208 SER A N 1
ATOM 1640 C CA . SER A 1 208 ? 18.832 8.549 -29.274 1.00 85.94 208 SER A CA 1
ATOM 1641 C C . SER A 1 208 ? 18.675 7.051 -28.989 1.00 85.94 208 SER A C 1
ATOM 1643 O O . SER A 1 208 ? 18.724 6.612 -27.841 1.00 85.94 208 SER A O 1
ATOM 1645 N N . GLU A 1 209 ? 18.492 6.256 -30.044 1.00 85.56 209 GLU A N 1
ATOM 1646 C CA . GLU A 1 209 ? 18.234 4.813 -29.944 1.00 85.56 209 GLU A CA 1
ATOM 1647 C C . GLU A 1 209 ? 19.285 4.076 -29.098 1.00 85.56 209 GLU A C 1
ATOM 1649 O O . GLU A 1 209 ? 18.946 3.289 -28.218 1.00 85.56 209 GLU A O 1
ATOM 1654 N N . ASN A 1 210 ? 20.562 4.412 -29.272 1.00 85.81 210 ASN A N 1
ATOM 1655 C CA . ASN A 1 210 ? 21.669 3.788 -28.541 1.00 85.81 210 ASN A CA 1
ATOM 1656 C C . ASN A 1 210 ? 21.735 4.181 -27.055 1.00 85.81 210 ASN A C 1
ATOM 1658 O O . ASN A 1 210 ? 22.519 3.610 -26.304 1.00 85.81 210 ASN A O 1
ATOM 1662 N N . GLU A 1 211 ? 20.956 5.171 -26.622 1.00 84.88 211 GLU A N 1
ATOM 1663 C CA . GLU A 1 211 ? 20.912 5.627 -25.232 1.00 84.88 211 GLU A CA 1
ATOM 1664 C C . GLU A 1 211 ? 19.735 5.033 -24.445 1.00 84.88 211 GLU A C 1
ATOM 1666 O O . GLU A 1 211 ? 19.596 5.309 -23.244 1.00 84.88 211 GLU A O 1
ATOM 1671 N N . PHE A 1 212 ? 18.867 4.245 -25.091 1.00 86.06 212 PHE A N 1
ATOM 1672 C CA . PHE A 1 212 ? 17.838 3.497 -24.381 1.00 86.06 212 PHE A CA 1
ATOM 1673 C C . PHE A 1 212 ? 18.454 2.310 -23.648 1.00 86.06 212 PHE A C 1
ATOM 1675 O O . PHE A 1 212 ? 19.179 1.495 -24.217 1.00 86.06 212 PHE A O 1
ATOM 1682 N N . ILE A 1 213 ? 18.110 2.186 -22.366 1.00 85.94 213 ILE A N 1
ATOM 1683 C CA . ILE A 1 213 ? 18.620 1.122 -21.497 1.00 85.94 213 ILE A CA 1
ATOM 1684 C C . ILE A 1 213 ? 18.246 -0.252 -22.055 1.00 85.94 213 ILE A C 1
ATOM 1686 O O . ILE A 1 213 ? 19.090 -1.137 -22.059 1.00 85.94 213 ILE A O 1
ATOM 1690 N N . MET A 1 214 ? 17.041 -0.403 -22.615 1.00 89.00 214 MET A N 1
ATOM 1691 C CA . MET A 1 214 ? 16.578 -1.674 -23.188 1.00 89.00 214 MET A CA 1
ATOM 1692 C C . MET A 1 214 ? 17.250 -2.055 -24.512 1.00 89.00 214 MET A C 1
ATOM 1694 O O . MET A 1 214 ? 17.104 -3.183 -24.967 1.00 89.00 214 MET A O 1
ATOM 1698 N N . ASN A 1 215 ? 18.025 -1.145 -25.109 1.00 88.81 215 ASN A N 1
ATOM 1699 C CA . ASN A 1 215 ? 18.907 -1.461 -26.235 1.00 88.81 215 ASN A CA 1
ATOM 1700 C C . ASN A 1 215 ? 20.326 -1.825 -25.776 1.00 88.81 215 ASN A C 1
ATOM 1702 O O . ASN A 1 215 ? 21.120 -2.324 -26.570 1.00 88.81 215 ASN A O 1
ATOM 1706 N N . THR A 1 216 ? 20.648 -1.576 -24.502 1.00 87.56 216 THR A N 1
ATOM 1707 C CA . THR A 1 216 ? 21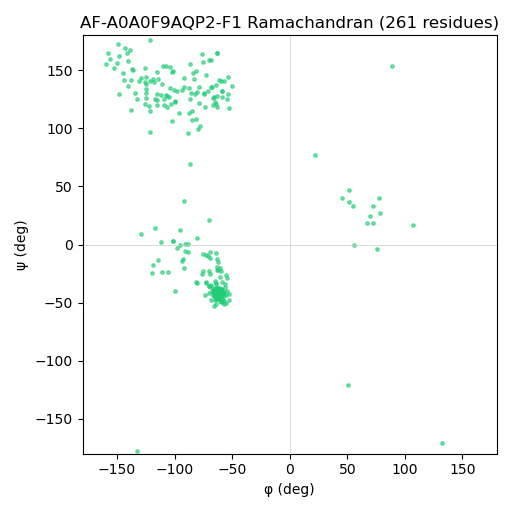.938 -1.922 -23.887 1.00 87.56 216 THR A CA 1
ATOM 1708 C C . THR A 1 216 ? 21.850 -3.204 -23.060 1.00 87.56 216 THR A C 1
ATOM 1710 O O . THR A 1 216 ? 22.767 -4.016 -23.103 1.00 87.56 216 THR A O 1
ATOM 1713 N N . PHE A 1 217 ? 20.757 -3.384 -22.319 1.00 86.88 217 PHE A N 1
ATOM 1714 C CA . PHE A 1 217 ? 20.539 -4.491 -21.395 1.00 86.88 217 PHE A CA 1
ATOM 1715 C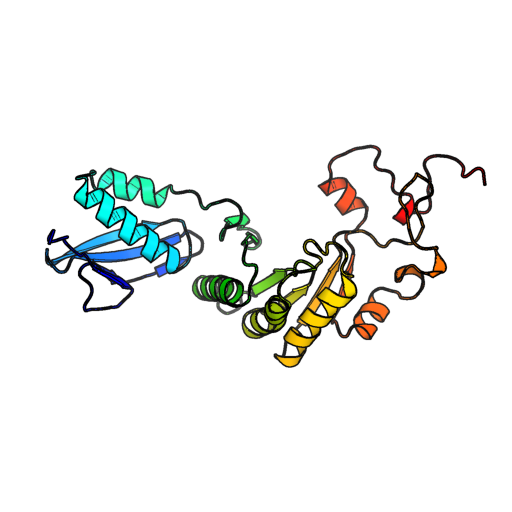 C . PHE A 1 217 ? 19.232 -5.199 -21.721 1.00 86.88 217 PHE A C 1
ATOM 1717 O O . PHE A 1 217 ? 18.209 -4.549 -21.952 1.00 86.88 217 PHE A O 1
ATOM 1724 N N . ASN A 1 218 ? 19.228 -6.528 -21.638 1.00 90.44 218 ASN A N 1
ATOM 1725 C CA . ASN A 1 218 ? 17.962 -7.243 -21.483 1.00 90.44 218 ASN A CA 1
ATOM 1726 C C . ASN A 1 218 ? 17.443 -7.114 -20.029 1.00 90.44 218 ASN A C 1
ATOM 1728 O O . ASN A 1 218 ? 18.213 -6.764 -19.128 1.00 90.44 218 ASN A O 1
ATOM 1732 N N . PRO A 1 219 ? 16.156 -7.410 -19.750 1.00 89.44 219 PRO A N 1
ATOM 1733 C CA . PRO A 1 219 ? 15.601 -7.259 -18.403 1.00 89.44 219 PRO A CA 1
ATOM 1734 C C . PRO A 1 219 ? 16.384 -8.005 -17.310 1.00 89.44 219 PRO A C 1
ATOM 1736 O O . PRO A 1 219 ? 16.593 -7.468 -16.226 1.00 89.44 219 PRO A O 1
ATOM 1739 N N . ALA A 1 220 ? 16.866 -9.222 -17.573 1.00 90.44 220 ALA A N 1
ATOM 1740 C CA . ALA A 1 220 ? 17.606 -9.990 -16.571 1.00 90.44 220 ALA A CA 1
ATOM 1741 C C . ALA A 1 220 ? 18.967 -9.352 -16.239 1.00 90.44 220 ALA A C 1
ATOM 1743 O O . ALA A 1 220 ? 19.349 -9.288 -15.070 1.00 90.44 220 ALA A O 1
ATOM 1744 N N . GLU A 1 221 ? 19.676 -8.842 -17.247 1.00 89.88 221 GLU A N 1
ATOM 1745 C CA . GLU A 1 221 ? 20.940 -8.119 -17.059 1.00 89.88 221 GLU A CA 1
ATOM 1746 C C . GLU A 1 221 ? 20.728 -6.810 -16.298 1.00 89.88 221 GLU A C 1
ATOM 1748 O O . GLU A 1 221 ? 21.463 -6.520 -15.357 1.00 89.88 221 GLU A O 1
ATOM 1753 N N . LEU A 1 222 ? 19.689 -6.050 -16.652 1.00 87.81 222 LEU A N 1
ATOM 1754 C CA . LEU A 1 222 ? 19.365 -4.798 -15.975 1.00 87.81 222 LEU A CA 1
ATOM 1755 C C . LEU A 1 222 ? 18.992 -5.024 -14.505 1.00 87.81 222 LEU A C 1
ATOM 1757 O O . LEU A 1 222 ? 19.414 -4.258 -13.643 1.00 87.81 222 LEU A O 1
ATOM 1761 N N . ALA A 1 223 ? 18.227 -6.079 -14.210 1.00 87.62 223 ALA A N 1
ATOM 1762 C CA . ALA A 1 223 ? 17.902 -6.457 -12.837 1.00 87.62 223 ALA A CA 1
ATOM 1763 C C . ALA A 1 223 ? 19.170 -6.762 -12.024 1.00 87.62 223 ALA A C 1
ATOM 1765 O O . ALA A 1 223 ? 19.312 -6.274 -10.904 1.00 87.62 223 ALA A O 1
ATOM 1766 N N . MET A 1 224 ? 20.120 -7.496 -12.615 1.00 86.12 224 MET A N 1
ATOM 1767 C CA . MET A 1 224 ? 21.408 -7.788 -11.985 1.00 86.12 224 MET A CA 1
ATOM 1768 C C . MET A 1 224 ? 22.224 -6.515 -11.725 1.00 86.12 224 MET A C 1
ATOM 1770 O O . MET A 1 224 ? 22.748 -6.349 -10.625 1.00 86.12 224 MET A O 1
ATOM 1774 N N . GLU A 1 225 ? 22.292 -5.608 -12.704 1.00 83.88 225 GLU A N 1
ATOM 1775 C CA . GLU A 1 225 ? 23.042 -4.347 -12.614 1.00 83.88 225 GLU A CA 1
ATOM 1776 C C . GLU A 1 225 ? 22.550 -3.455 -11.463 1.00 83.88 225 GLU A C 1
ATOM 1778 O O . GLU A 1 225 ? 23.346 -2.833 -10.760 1.00 83.88 225 GLU A O 1
ATOM 1783 N N . ILE A 1 226 ? 21.236 -3.417 -11.230 1.00 82.75 226 ILE A N 1
ATOM 1784 C CA . ILE A 1 226 ? 20.620 -2.575 -10.191 1.00 82.75 226 ILE A CA 1
ATOM 1785 C C . ILE A 1 226 ? 20.381 -3.308 -8.861 1.00 82.75 226 ILE A C 1
ATOM 1787 O O . ILE A 1 226 ? 19.874 -2.701 -7.916 1.00 82.75 226 ILE A O 1
ATOM 1791 N N . GLY A 1 227 ? 20.739 -4.594 -8.771 1.00 82.12 227 GLY A N 1
ATOM 1792 C CA . GLY A 1 227 ? 20.586 -5.406 -7.560 1.00 82.12 227 GLY A CA 1
ATOM 1793 C C . GLY A 1 227 ? 19.139 -5.793 -7.224 1.00 82.12 227 GLY A C 1
ATOM 1794 O O . GLY A 1 227 ? 18.795 -5.882 -6.047 1.00 82.12 227 GLY A O 1
ATOM 1795 N N . ALA A 1 228 ? 18.287 -5.994 -8.231 1.00 88.75 228 ALA A N 1
ATOM 1796 C CA . ALA A 1 228 ? 16.920 -6.496 -8.077 1.00 88.75 228 ALA A CA 1
ATOM 1797 C C . ALA A 1 228 ? 16.813 -7.973 -8.503 1.00 88.75 228 ALA A C 1
ATOM 1799 O O . ALA A 1 228 ? 17.537 -8.422 -9.391 1.00 88.75 228 ALA A O 1
ATOM 1800 N N . ASP A 1 229 ? 15.864 -8.718 -7.932 1.00 92.94 229 ASP A N 1
ATOM 1801 C CA . ASP A 1 229 ? 15.584 -10.109 -8.323 1.00 92.94 229 ASP A CA 1
ATOM 1802 C C . ASP A 1 229 ? 14.974 -10.195 -9.726 1.00 92.94 229 ASP A C 1
ATOM 1804 O O . ASP A 1 229 ? 15.232 -11.135 -10.480 1.00 92.94 229 ASP A O 1
ATOM 1808 N N . SER A 1 230 ? 14.157 -9.207 -10.100 1.00 93.19 230 SER A N 1
ATOM 1809 C CA . SER A 1 230 ? 13.707 -9.049 -11.481 1.00 93.19 230 SER A CA 1
ATOM 1810 C C . SER A 1 230 ? 13.301 -7.616 -11.800 1.00 93.19 230 SER A C 1
ATOM 1812 O O . SER A 1 230 ? 12.916 -6.838 -10.927 1.00 93.19 230 SER A O 1
ATOM 1814 N N . ILE A 1 231 ? 13.297 -7.300 -13.091 1.00 91.44 231 ILE A N 1
ATOM 1815 C CA . ILE A 1 231 ? 12.605 -6.142 -13.648 1.00 91.44 231 ILE A CA 1
ATOM 1816 C C . ILE A 1 231 ? 11.603 -6.624 -14.692 1.00 91.44 231 ILE A C 1
ATOM 1818 O O . ILE A 1 231 ? 11.850 -7.588 -15.418 1.00 91.44 231 ILE A O 1
ATOM 1822 N N . THR A 1 232 ? 10.429 -6.009 -14.730 1.00 92.38 232 THR A N 1
ATOM 1823 C CA . THR A 1 232 ? 9.372 -6.381 -15.670 1.00 92.38 232 THR A CA 1
ATOM 1824 C C . THR A 1 232 ? 8.677 -5.135 -16.191 1.00 92.38 232 THR A C 1
ATOM 1826 O O . THR A 1 232 ? 8.365 -4.209 -15.440 1.00 92.38 232 THR A O 1
ATOM 1829 N N . PHE A 1 233 ? 8.434 -5.131 -17.495 1.00 91.31 233 PHE A N 1
ATOM 1830 C CA . PHE A 1 233 ? 7.767 -4.060 -18.219 1.00 91.31 233 PHE A CA 1
ATOM 1831 C C . PHE A 1 233 ? 6.319 -4.453 -18.503 1.00 91.31 233 PHE A C 1
ATOM 1833 O O . PHE A 1 233 ? 5.997 -5.632 -18.666 1.00 91.31 233 PHE A O 1
ATOM 1840 N N . LEU A 1 234 ? 5.425 -3.468 -18.549 1.00 91.81 234 LEU A N 1
ATOM 1841 C CA . LEU A 1 234 ? 4.038 -3.707 -18.928 1.00 91.81 234 LEU A CA 1
ATOM 1842 C C . LEU A 1 234 ? 3.976 -4.118 -20.402 1.00 91.81 234 LEU A C 1
ATOM 1844 O O . LEU A 1 234 ? 4.351 -3.346 -21.277 1.00 91.81 234 LEU A O 1
ATOM 1848 N N . GLU A 1 235 ? 3.452 -5.307 -20.686 1.00 91.81 235 GLU A N 1
ATOM 1849 C CA . GLU A 1 235 ? 3.275 -5.778 -22.061 1.00 91.81 235 GLU A CA 1
ATOM 1850 C C . GLU A 1 235 ? 2.417 -4.807 -22.891 1.00 91.81 235 GLU A C 1
ATOM 1852 O O . GLU A 1 235 ? 1.405 -4.278 -22.419 1.00 91.81 235 GLU A O 1
ATOM 1857 N N . LEU A 1 236 ? 2.785 -4.612 -24.162 1.00 90.62 236 LEU A N 1
ATOM 1858 C CA . LEU A 1 236 ? 2.119 -3.656 -25.050 1.00 90.62 236 LEU A CA 1
ATOM 1859 C C . LEU A 1 236 ? 0.619 -3.930 -25.213 1.00 90.62 236 LEU A C 1
ATOM 1861 O O . LEU A 1 236 ? -0.188 -2.999 -25.181 1.00 90.62 236 LEU A O 1
ATOM 1865 N N . ASP A 1 237 ? 0.227 -5.192 -25.356 1.00 90.62 237 ASP A N 1
ATOM 1866 C CA . ASP A 1 237 ? -1.184 -5.544 -25.515 1.00 90.62 237 ASP A CA 1
ATOM 1867 C C . ASP A 1 237 ? -1.971 -5.325 -24.219 1.00 90.62 237 ASP A C 1
ATOM 1869 O O . ASP A 1 237 ? -3.086 -4.806 -24.258 1.00 90.62 237 ASP A O 1
ATOM 1873 N N . LYS A 1 238 ? -1.358 -5.576 -23.055 1.00 91.25 238 LYS A N 1
ATOM 1874 C CA . LYS A 1 238 ? -1.956 -5.241 -21.753 1.00 91.25 238 LYS A CA 1
ATOM 1875 C C . LYS A 1 238 ? -2.114 -3.735 -21.573 1.00 91.25 238 LYS A C 1
ATOM 1877 O O . LYS A 1 238 ? -3.135 -3.296 -21.045 1.00 91.25 238 LYS A O 1
ATOM 1882 N N . LEU A 1 239 ? -1.147 -2.939 -22.036 1.00 90.12 239 LEU A N 1
ATOM 1883 C CA . LEU A 1 239 ? -1.268 -1.480 -22.054 1.00 90.12 239 LEU A CA 1
ATOM 1884 C C . LEU A 1 239 ? -2.434 -1.036 -22.950 1.00 90.12 239 LEU A C 1
ATOM 1886 O O . LEU A 1 239 ? -3.234 -0.191 -22.542 1.00 90.12 239 LEU A O 1
ATOM 1890 N N . ARG A 1 240 ? -2.557 -1.603 -24.157 1.00 89.38 240 ARG A N 1
ATOM 1891 C CA . ARG A 1 240 ? -3.664 -1.305 -25.083 1.00 89.38 240 ARG A CA 1
ATOM 1892 C C . ARG A 1 240 ? -5.020 -1.639 -24.459 1.00 89.38 240 ARG A C 1
ATOM 1894 O O . ARG A 1 240 ? -5.918 -0.793 -24.497 1.00 89.38 240 ARG A O 1
ATOM 1901 N N . ASP A 1 241 ? -5.138 -2.813 -23.843 1.00 89.88 241 ASP A N 1
ATOM 1902 C CA . ASP A 1 241 ? -6.341 -3.245 -23.127 1.00 89.88 241 ASP A CA 1
ATOM 1903 C C . ASP A 1 241 ? -6.684 -2.284 -21.981 1.00 89.88 241 ASP A C 1
ATOM 1905 O O . ASP A 1 241 ? -7.833 -1.860 -21.848 1.00 89.88 241 ASP A O 1
ATOM 1909 N N . ALA A 1 242 ? -5.684 -1.884 -21.188 1.00 88.06 242 ALA A N 1
ATOM 1910 C CA . ALA A 1 242 ? -5.863 -0.982 -20.053 1.00 88.06 242 ALA A CA 1
ATOM 1911 C C . ALA A 1 242 ? -6.293 0.434 -20.471 1.00 88.06 242 ALA A C 1
ATOM 1913 O O . ALA A 1 242 ? -7.123 1.050 -19.801 1.00 88.06 242 ALA A O 1
ATOM 1914 N N . ILE A 1 243 ? -5.755 0.962 -21.576 1.00 89.44 243 ILE A N 1
ATOM 1915 C CA . ILE A 1 243 ? -6.150 2.278 -22.101 1.00 89.44 243 ILE A CA 1
ATOM 1916 C C . ILE A 1 243 ? -7.550 2.220 -22.735 1.00 89.44 243 ILE A C 1
ATOM 1918 O O . ILE A 1 243 ? -8.283 3.214 -22.707 1.00 89.44 243 ILE A O 1
ATOM 1922 N N . GLY A 1 244 ? -7.922 1.089 -23.344 1.00 87.38 244 GLY A N 1
ATOM 1923 C CA . GLY A 1 244 ? -9.238 0.888 -23.955 1.00 87.38 244 GLY A CA 1
ATOM 1924 C C . GLY A 1 244 ? -9.505 1.754 -25.195 1.00 87.38 244 GLY A C 1
ATOM 1925 O O . GLY A 1 244 ? -10.661 1.941 -25.581 1.00 87.38 244 GLY A O 1
ATOM 1926 N N . LYS A 1 245 ? -8.459 2.308 -25.829 1.00 82.25 245 LYS A N 1
ATOM 1927 C CA . LYS A 1 245 ? -8.566 3.123 -27.053 1.00 82.25 245 LYS A CA 1
ATOM 1928 C C . LYS A 1 245 ? -7.979 2.401 -28.260 1.00 82.25 245 LYS A C 1
ATOM 1930 O O . LYS A 1 245 ? -6.891 1.839 -28.198 1.00 82.25 245 LYS A O 1
ATOM 1935 N N . LYS A 1 246 ? -8.679 2.493 -29.394 1.00 79.75 246 LYS A N 1
ATOM 1936 C CA . LYS A 1 246 ? -8.169 2.061 -30.704 1.00 79.75 246 LYS A CA 1
ATOM 1937 C C . LYS A 1 246 ? -7.265 3.143 -31.305 1.00 79.75 246 LYS A C 1
ATOM 1939 O O . LYS A 1 246 ? -7.501 4.326 -31.078 1.00 79.75 246 LYS A O 1
ATOM 1944 N N . GLY A 1 247 ? -6.271 2.733 -32.095 1.00 82.06 247 GLY A N 1
ATOM 1945 C CA . GLY A 1 247 ? -5.395 3.656 -32.832 1.00 82.06 247 GLY A CA 1
ATOM 1946 C C . GLY A 1 247 ? -4.302 4.320 -31.990 1.00 82.06 247 GLY A C 1
ATOM 1947 O O . GLY A 1 247 ? -3.875 5.426 -32.309 1.00 82.06 247 GLY A O 1
ATOM 1948 N N . LEU A 1 248 ? -3.861 3.675 -30.906 1.00 86.69 248 LEU A N 1
ATOM 1949 C CA . LEU A 1 248 ? -2.674 4.108 -30.168 1.00 86.69 248 LEU A CA 1
ATOM 1950 C C . LEU A 1 248 ? -1.435 3.941 -31.050 1.00 86.69 248 LEU A C 1
ATOM 1952 O O . LEU A 1 248 ? -1.189 2.850 -31.561 1.00 86.69 248 LEU A O 1
ATOM 1956 N N . CYS A 1 249 ? -0.653 5.010 -31.206 1.00 89.12 249 CYS A N 1
ATOM 1957 C CA . CYS A 1 249 ? 0.671 4.913 -31.809 1.00 89.12 249 CYS A CA 1
ATOM 1958 C C . CYS A 1 249 ? 1.551 4.028 -30.922 1.00 89.12 249 CYS A C 1
ATOM 1960 O O . CYS A 1 249 ? 1.651 4.283 -29.722 1.00 89.12 249 CYS A O 1
ATOM 1962 N N . THR A 1 250 ? 2.180 3.008 -31.509 1.00 91.62 250 THR A N 1
ATOM 1963 C CA . THR A 1 250 ? 3.057 2.073 -30.788 1.00 91.62 250 THR A CA 1
ATOM 1964 C C . THR A 1 250 ? 4.505 2.099 -31.253 1.00 91.62 250 THR A C 1
ATOM 1966 O O . THR A 1 250 ? 5.288 1.217 -30.905 1.00 91.62 250 THR A O 1
ATOM 1969 N N . ALA A 1 251 ? 4.873 3.121 -32.022 1.00 92.62 251 ALA A N 1
ATOM 1970 C CA . ALA A 1 251 ? 6.144 3.175 -32.726 1.00 92.62 251 ALA A CA 1
ATOM 1971 C C . ALA A 1 251 ? 7.362 3.128 -31.791 1.00 92.62 251 ALA A C 1
ATOM 1973 O O . ALA A 1 251 ? 8.298 2.390 -32.061 1.00 92.62 251 ALA A O 1
ATOM 1974 N N . CYS A 1 252 ? 7.316 3.803 -30.636 1.00 91.62 252 CYS A N 1
ATOM 1975 C CA . CYS A 1 252 ? 8.440 3.814 -29.686 1.00 91.62 252 CYS A CA 1
ATOM 1976 C C . CYS A 1 252 ? 8.776 2.420 -29.108 1.00 91.62 252 CYS A C 1
ATOM 1978 O O . CYS A 1 252 ? 9.871 2.210 -28.591 1.00 91.62 252 CYS A O 1
ATOM 1980 N N . TRP A 1 253 ? 7.836 1.472 -29.193 1.00 92.06 253 TRP A N 1
ATOM 1981 C CA . TRP A 1 253 ? 7.996 0.095 -28.712 1.00 92.06 253 TRP A CA 1
ATOM 1982 C C . TRP A 1 253 ? 8.179 -0.924 -29.846 1.00 92.06 253 TRP A C 1
ATOM 1984 O O . TRP A 1 253 ? 8.699 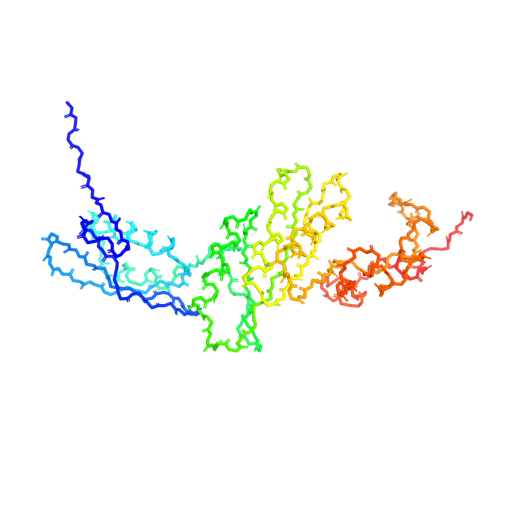-2.003 -29.609 1.00 92.06 253 TRP A O 1
ATOM 1994 N N . THR A 1 254 ? 7.712 -0.613 -31.061 1.00 92.12 254 THR A N 1
ATOM 1995 C CA . THR A 1 254 ? 7.625 -1.576 -32.184 1.00 92.12 254 THR A CA 1
ATOM 1996 C C . THR A 1 254 ? 8.464 -1.196 -33.400 1.00 92.12 254 THR A C 1
ATOM 1998 O O . THR A 1 254 ? 8.671 -2.027 -34.274 1.00 92.12 254 THR A O 1
ATOM 2001 N N . GLY A 1 255 ? 8.877 0.068 -33.508 1.00 91.06 255 GLY A N 1
ATOM 2002 C CA . GLY A 1 255 ? 9.515 0.624 -34.702 1.00 91.06 255 GLY A CA 1
ATOM 2003 C C . GLY A 1 255 ? 8.537 0.903 -35.850 1.00 91.06 255 GLY A C 1
ATOM 2004 O O . GLY A 1 255 ? 8.928 1.467 -36.867 1.00 91.06 255 GLY A O 1
ATOM 2005 N N . GLU A 1 256 ? 7.252 0.561 -35.702 1.00 91.31 256 GLU A N 1
ATOM 2006 C CA . GLU A 1 256 ? 6.227 0.770 -36.727 1.00 91.31 256 GLU A CA 1
ATOM 2007 C C . GLU A 1 256 ? 5.593 2.164 -36.589 1.00 91.31 256 GLU A C 1
ATOM 2009 O O . GLU A 1 256 ? 4.674 2.389 -35.791 1.00 91.31 256 GLU A O 1
ATOM 2014 N N . TYR A 1 257 ? 6.090 3.131 -37.363 1.00 90.38 257 TYR A N 1
ATOM 2015 C CA . TYR A 1 257 ? 5.564 4.498 -37.363 1.00 90.38 257 TYR A CA 1
ATOM 2016 C C . TYR A 1 257 ? 4.328 4.633 -38.266 1.00 90.38 257 TYR A C 1
ATOM 2018 O O . TYR A 1 257 ? 4.275 4.056 -39.349 1.00 90.38 257 TYR A O 1
ATOM 2026 N N . PRO A 1 258 ? 3.323 5.439 -37.866 1.00 85.88 258 PRO A N 1
ATOM 2027 C CA . PRO A 1 258 ? 2.084 5.619 -38.631 1.00 85.88 258 PRO A CA 1
ATOM 2028 C C . PRO A 1 258 ? 2.267 6.387 -39.952 1.00 85.88 258 PRO A C 1
ATOM 2030 O O . PRO A 1 258 ? 1.311 6.531 -40.714 1.00 85.88 258 PRO A O 1
ATOM 2033 N N . LYS A 1 259 ? 3.464 6.920 -40.206 1.00 82.56 259 LYS A N 1
ATOM 2034 C CA . LYS A 1 259 ? 3.870 7.559 -41.457 1.00 82.56 259 LYS A CA 1
ATOM 2035 C C . LYS A 1 259 ? 5.274 7.091 -41.809 1.00 82.56 259 LYS A C 1
ATOM 2037 O O . LYS A 1 259 ? 6.063 6.822 -40.904 1.00 82.56 259 LYS A O 1
ATOM 2042 N N . GLU A 1 260 ? 5.575 7.051 -43.103 1.00 77.88 260 GLU A N 1
ATOM 2043 C CA . GLU A 1 260 ? 6.955 6.914 -43.561 1.00 77.88 260 GLU A CA 1
ATOM 2044 C C . GLU A 1 260 ? 7.779 8.084 -43.018 1.00 77.88 260 GLU A C 1
ATOM 2046 O O . GLU A 1 260 ? 7.354 9.243 -43.040 1.00 77.88 260 GLU A O 1
ATOM 2051 N N . LEU A 1 261 ? 8.931 7.750 -42.448 1.00 74.25 261 LEU A N 1
ATOM 2052 C CA . LEU A 1 261 ? 9.864 8.725 -41.915 1.00 74.25 261 LEU A CA 1
ATOM 2053 C C . LEU A 1 261 ? 10.621 9.319 -43.107 1.00 74.25 261 LEU A C 1
ATOM 2055 O O . LEU A 1 261 ? 11.488 8.674 -43.684 1.00 74.25 261 LEU A O 1
ATOM 2059 N N . GLU A 1 262 ? 10.232 10.524 -43.522 1.00 65.06 262 GLU A N 1
ATOM 2060 C CA . GLU A 1 262 ? 10.905 11.289 -44.577 1.00 65.06 262 GLU A CA 1
ATOM 2061 C C . GLU A 1 262 ? 12.043 12.121 -43.974 1.00 65.06 262 GLU A C 1
ATOM 2063 O O . GLU A 1 262 ? 11.934 13.343 -43.850 1.00 65.06 262 GLU A O 1
ATOM 2068 N N . TRP A 1 263 ? 13.111 11.473 -43.522 1.00 63.88 263 TRP A N 1
ATOM 2069 C CA . TRP A 1 263 ? 14.358 12.156 -43.171 1.00 63.88 263 TRP A CA 1
ATOM 2070 C C . TRP A 1 263 ? 15.540 11.193 -43.224 1.00 63.88 263 TRP A C 1
ATOM 2072 O O . TRP A 1 263 ? 15.401 10.044 -42.752 1.00 63.88 263 TRP A O 1
#

Radius of gyration: 24.56 Å; Cα contacts (8 Å, |Δi|>4): 436; chains: 1; bounding box: 54×50×78 Å

Nearest PDB structures (foldseek):
  2xja-assembly3_C  TM=8.637E-01  e=8.398E-13  Mycobacterium tuberculosis H37Rv
  2xja-assembly1_A  TM=8.750E-01  e=1.014E-12  Mycobacterium tuberculosis H37Rv
  2wtz-assembly1_A  TM=7.849E-01  e=6.404E-14  Mycobacterium tuberculosis H37Rv
  4bub-assembly2_B  TM=7.371E-01  e=6.533E-13  Thermotoga maritima
  2xja-assembly4_D  TM=8.510E-01  e=1.196E-10  Mycobacterium tuberculosis H37Rv

InterPro domains:
  IPR004101 Mur ligase, C-terminal [PF02875] (87-181)
  IPR013221 Mur ligase, central [PF08245] (3-65)
  IPR036565 Mur-like, catalytic domain superfamily [G3DSA:3.40.1190.10] (1-88)
  IPR036565 Mur-like, catalytic domain superfamily [SSF53623] (4-100)
  IPR036615 Mur ligase, C-terminal domain superfamily [G3DSA:3.90.190.20] (89-246)
  IPR036615 Mur ligase, C-terminal domain superfamily [SSF53244] (87-222)

Sequence (263 aa):
MARVQVITYGIENKTSDFVATKISQSIDGVFFSLFNRKKGDFKKYMIRMLGDFNIYNAMIAIMIANILNINDKHIHKTLKNVITPIGRMEIMQKNPFVVIVDFAHNPFSLMTSLNNLITIKQSPFSKIITVFGCPGLRDKSRRTMGKVSAELSDITIITADDPRTEKVEDINNEIAIWADKAGAKEIHILIGSPEIHHPCYMGIDMKSENEFIMNTFNPAELAMEIGADSITFLELDKLRDAIGKKGLCTACWTGEYPKELEW

Organism: NCBI:txid412755

Solvent-accessible surface area (backbone atoms only — not comparable to full-atom values): 15053 Å² total; per-residue (Å²): 131,87,86,75,90,85,82,49,68,33,72,76,36,87,87,32,45,30,26,40,39,81,72,47,64,40,91,80,16,30,36,34,32,42,33,34,63,90,80,73,46,72,48,80,49,49,32,41,52,67,49,69,72,44,51,54,54,47,52,53,52,52,52,53,36,52,76,70,65,51,58,66,71,57,54,54,54,46,39,54,63,52,74,62,58,90,45,47,76,28,73,81,38,68,73,100,51,74,39,70,40,59,74,56,79,38,38,69,48,42,46,52,53,46,52,42,48,64,69,33,52,93,44,94,84,60,79,45,73,46,79,48,53,62,55,35,95,53,73,69,74,36,36,46,31,23,26,46,38,20,71,68,30,58,32,31,31,41,32,82,30,69,30,77,93,43,60,54,64,64,52,49,47,51,19,48,54,31,12,55,79,48,60,37,81,41,42,32,36,45,39,98,44,50,65,52,55,37,52,48,89,88,77,49,94,61,64,59,48,89,70,27,62,62,68,76,33,56,54,69,55,47,13,58,76,69,74,34,80,35,46,48,56,35,52,62,66,59,51,44,62,73,70,69,58,85,87,70,86,52,24,36,61,68,68,60,56,100,57,86,80,89,122

Mean predicted aligned error: 7.68 Å

Secondary structure (DSSP, 8-state):
---PPP--EEES-TTSSEEEEEEEEETTEEEEEEEETTTTEEEEEEESS-SHHHHHHHHHHHHHHHHTT--HHHHHHHHHHPPPPTTSSEEEE-SSS-EEE----SHHHHHHHHHHHHHH-SSTTPPPEEEE---TTS-GGGGGHHHHHHHH-SEEEEE----TTS-HHHHHHHHHHHHHHTT-S-EEEEESS----S--TTS-----GGG-HHHH--HHHHHHHHT-SEEEEPPHHHHHHHHT-SS---HHHHS--SS----

pLDDT: mean 90.04, std 5.77, range [61.34, 98.06]

Foldseek 3Di:
DDDDDDAFEDEVPPVGQKYWDPWAQACQFIWTWIARNVVRDIDIATARAFADVVVVVLVVVVVVCVVVVNDPVVSRVCRSPDDDDPQCQHFPDPPPHTDGGHPDAAQVSLLRSLVRVVRHPPDPPDFFEDEEFHAAPDPLNRLLNLLSCQVRGLEYEYEDDNPPPHDSLVRRLSSPVSNVVNPRPAYEYEYAAAQFQQDDPPDDDDDHNCPRVVVVDPFCRVCVVSVHPTYDYDDPVNVCVVVVDPPDAPCRRPVDGPDPDPD